Protein AF-A0A560F4U1-F1 (afdb_monomer)

pLDDT: mean 97.17, std 2.11, range [84.88, 98.94]

Mean predicted aligned error: 2.62 Å

Nearest PDB structures (foldseek):
  4bol-assembly1_B  TM=8.023E-01  e=1.193E-05  Pseudomonas aeruginosa PAO1
  1yb0-assembly1_B  TM=7.772E-01  e=1.316E-04  Bacillus anthracis
  6srt-assembly1_A  TM=7.429E-01  e=7.560E-05  Clostridium intestinale URNW
  4bxe-assembly1_A  TM=6.730E-01  e=7.560E-05  Pseudomonas aeruginosa PAO1
  3d2y-assembly1_A  TM=6.925E-01  e=9.093E-05  Escherichia coli str. K-12 substr. MG1655

Organism: NCBI:txid28077

Structure (mmCIF, N/CA/C/O backbone):
data_AF-A0A560F4U1-F1
#
_entry.id   AF-A0A560F4U1-F1
#
loop_
_atom_site.group_PDB
_atom_site.id
_atom_site.type_symbol
_atom_site.label_atom_id
_atom_site.label_alt_id
_atom_site.label_comp_id
_atom_site.label_asym_id
_atom_site.label_entity_id
_atom_site.label_seq_id
_atom_site.pdbx_PDB_ins_code
_atom_site.Cartn_x
_atom_site.Cartn_y
_atom_site.Cartn_z
_atom_site.occupancy
_atom_site.B_iso_or_equiv
_atom_site.auth_seq_id
_atom_site.auth_comp_id
_atom_site.auth_asym_id
_atom_site.auth_atom_id
_atom_site.pdbx_PDB_model_num
ATOM 1 N N . MET A 1 1 ? -6.784 -14.995 8.813 1.00 93.06 1 MET A N 1
ATOM 2 C CA . MET A 1 1 ? -7.923 -14.100 8.528 1.00 93.06 1 MET A CA 1
ATOM 3 C C . MET A 1 1 ? -8.745 -14.652 7.368 1.00 93.06 1 MET A C 1
ATOM 5 O O . MET A 1 1 ? -8.179 -15.121 6.381 1.00 93.06 1 MET A O 1
ATOM 9 N N . ALA A 1 2 ? -10.074 -14.628 7.482 1.00 95.44 2 ALA A N 1
ATOM 10 C CA . ALA A 1 2 ? -10.989 -15.017 6.407 1.00 95.44 2 ALA A CA 1
ATOM 11 C C . ALA A 1 2 ? -11.518 -13.784 5.659 1.00 95.44 2 ALA A C 1
ATOM 13 O O . ALA A 1 2 ? -11.553 -12.688 6.211 1.00 95.44 2 ALA A O 1
ATOM 14 N N . PHE A 1 3 ? -11.951 -13.987 4.415 1.00 97.56 3 PHE A N 1
ATOM 15 C CA . PHE A 1 3 ? -12.627 -12.976 3.606 1.00 97.56 3 PHE A CA 1
ATOM 16 C C . PHE A 1 3 ? -13.939 -13.553 3.085 1.00 97.56 3 PHE A C 1
ATOM 18 O O . PHE A 1 3 ? -13.996 -14.739 2.745 1.00 97.56 3 PHE A O 1
ATOM 25 N N . ASP A 1 4 ? -14.978 -12.727 3.029 1.00 97.50 4 ASP A N 1
ATOM 26 C CA . ASP A 1 4 ? -16.235 -13.087 2.387 1.00 97.50 4 ASP A CA 1
ATOM 27 C C . ASP A 1 4 ? -16.094 -13.141 0.852 1.00 97.50 4 ASP A C 1
ATOM 29 O O . ASP A 1 4 ? -15.038 -12.863 0.272 1.00 97.50 4 ASP A O 1
ATOM 33 N N . LYS A 1 5 ? -17.186 -13.506 0.172 1.00 96.94 5 LYS A N 1
ATOM 34 C CA . LYS A 1 5 ? -17.225 -13.621 -1.296 1.00 96.94 5 LYS A CA 1
ATOM 35 C C . LYS A 1 5 ? -16.941 -12.304 -2.032 1.00 96.94 5 LYS A C 1
ATOM 37 O O . LYS A 1 5 ? -16.621 -12.333 -3.218 1.00 96.94 5 LYS A O 1
ATOM 42 N N . ASP A 1 6 ? -17.083 -11.172 -1.348 1.00 96.19 6 ASP A N 1
ATOM 43 C CA . ASP A 1 6 ? -16.916 -9.835 -1.905 1.00 96.19 6 ASP A CA 1
ATOM 44 C C . ASP A 1 6 ? -15.567 -9.218 -1.498 1.00 96.19 6 ASP A C 1
ATOM 46 O O . ASP A 1 6 ? -15.275 -8.091 -1.896 1.00 96.19 6 ASP A O 1
ATOM 50 N N . GLY A 1 7 ? -14.719 -9.951 -0.767 1.00 97.25 7 GLY A N 1
ATOM 51 C CA . GLY A 1 7 ? -13.375 -9.530 -0.372 1.00 97.25 7 GLY A CA 1
ATOM 52 C C . GLY A 1 7 ? -13.344 -8.643 0.874 1.00 97.25 7 GLY A C 1
ATOM 53 O O . GLY A 1 7 ? -12.396 -7.875 1.052 1.00 97.25 7 GLY A O 1
ATOM 54 N N . TRP A 1 8 ? -14.356 -8.726 1.740 1.00 98.38 8 TRP A N 1
ATOM 55 C CA . TRP A 1 8 ? -14.342 -8.084 3.057 1.00 98.38 8 TRP A CA 1
ATOM 56 C C . TRP A 1 8 ? -13.864 -9.058 4.127 1.00 98.38 8 TRP A C 1
ATOM 58 O O . TRP A 1 8 ? -14.273 -10.218 4.152 1.00 98.38 8 TRP A O 1
ATOM 68 N N . ALA A 1 9 ? -12.971 -8.593 4.992 1.00 98.00 9 ALA A N 1
ATOM 69 C CA . ALA A 1 9 ? -12.428 -9.366 6.088 1.00 98.00 9 ALA A CA 1
ATOM 70 C C . ALA A 1 9 ? -13.543 -9.753 7.065 1.00 98.00 9 ALA A C 1
ATOM 72 O O . ALA A 1 9 ? -14.415 -8.951 7.400 1.00 98.00 9 ALA A O 1
ATOM 73 N N . VAL A 1 10 ? -13.484 -10.993 7.537 1.00 97.94 10 VAL A N 1
ATOM 74 C CA . VAL A 1 10 ? -14.363 -11.526 8.578 1.00 97.94 10 VAL A CA 1
ATOM 75 C C . VAL A 1 10 ? -13.491 -11.787 9.801 1.00 97.94 10 VAL A C 1
ATOM 77 O O . VAL A 1 10 ? -13.053 -12.913 10.036 1.00 97.94 10 VAL A O 1
ATOM 80 N N . ASP A 1 11 ? -13.166 -10.715 10.523 1.00 97.81 11 ASP A N 1
ATOM 81 C CA . ASP A 1 11 ? -12.299 -10.745 11.703 1.00 97.81 11 ASP A CA 1
ATOM 82 C C . ASP A 1 11 ? -12.720 -9.657 12.710 1.00 97.81 11 ASP A C 1
ATOM 84 O O . ASP A 1 11 ? -12.912 -8.510 12.302 1.00 97.81 11 ASP A O 1
ATOM 88 N N . PRO A 1 12 ? -12.861 -9.966 14.014 1.00 97.44 12 PRO A N 1
ATOM 89 C CA . PRO A 1 12 ? -13.269 -8.986 15.024 1.00 97.44 12 PRO A CA 1
ATOM 90 C C . PRO A 1 12 ? -12.267 -7.840 15.236 1.00 97.44 12 PRO A C 1
ATOM 92 O O . PRO A 1 12 ? -12.643 -6.824 15.815 1.00 97.44 12 PRO A O 1
ATOM 95 N N . LYS A 1 13 ? -11.008 -7.975 14.795 1.00 98.19 13 LYS A N 1
ATOM 96 C CA . LYS A 1 13 ? -10.015 -6.888 14.847 1.00 98.19 13 LYS A CA 1
ATOM 97 C C . LYS A 1 13 ? -10.214 -5.836 13.757 1.00 98.19 13 LYS A C 1
ATOM 99 O O . LYS A 1 13 ? -9.564 -4.797 13.812 1.00 98.19 13 LYS A O 1
ATOM 104 N N . ILE A 1 14 ? -11.062 -6.105 12.762 1.00 98.75 14 ILE A N 1
ATOM 105 C CA . ILE A 1 14 ? -11.216 -5.255 11.583 1.00 98.75 14 ILE A CA 1
ATOM 106 C C . ILE A 1 14 ? -12.626 -4.684 11.530 1.00 98.75 14 ILE A C 1
ATOM 108 O O . ILE A 1 14 ? -13.618 -5.403 11.421 1.00 98.75 14 ILE A O 1
ATOM 112 N N . THR A 1 15 ? -12.704 -3.357 11.518 1.00 98.69 15 THR A N 1
ATOM 113 C CA . THR A 1 15 ? -13.948 -2.635 11.260 1.00 98.69 15 THR A CA 1
ATOM 114 C C . THR A 1 15 ? -14.086 -2.366 9.765 1.00 98.69 15 THR A C 1
ATOM 116 O O . THR A 1 15 ? -13.238 -1.727 9.144 1.00 98.69 15 THR A O 1
ATOM 119 N N . VAL A 1 16 ? -15.177 -2.817 9.151 1.00 98.25 16 VAL A N 1
ATOM 120 C CA . VAL A 1 16 ? -15.437 -2.534 7.733 1.00 98.25 16 VAL A CA 1
ATOM 121 C C . VAL A 1 16 ? -15.967 -1.104 7.574 1.00 98.25 16 VAL A C 1
ATOM 123 O O . VAL A 1 16 ? -17.084 -0.789 7.978 1.00 98.25 16 VAL A O 1
ATOM 126 N N . ALA A 1 17 ? -15.182 -0.245 6.925 1.00 97.81 17 ALA A N 1
ATOM 127 C CA . ALA A 1 17 ? -15.491 1.153 6.642 1.00 97.81 17 ALA A CA 1
ATOM 128 C C . ALA A 1 17 ? -15.520 1.395 5.126 1.00 97.81 17 ALA A C 1
ATOM 130 O O . ALA A 1 17 ? -14.665 2.080 4.574 1.00 97.81 17 ALA A O 1
ATOM 131 N N . ARG A 1 18 ? -16.518 0.832 4.435 1.00 97.06 18 ARG A N 1
ATOM 132 C CA . ARG A 1 18 ? -16.581 0.804 2.960 1.00 97.06 18 ARG A CA 1
ATOM 133 C C . ARG A 1 18 ? -16.431 2.196 2.328 1.00 97.06 18 ARG A C 1
ATOM 135 O O . ARG A 1 18 ? -17.141 3.131 2.704 1.00 97.06 18 ARG A O 1
ATOM 142 N N . ARG A 1 19 ? -15.532 2.322 1.349 1.00 97.19 19 ARG A N 1
ATOM 143 C CA . ARG A 1 19 ? -15.310 3.521 0.526 1.00 97.19 19 ARG A CA 1
ATOM 144 C C . ARG A 1 19 ? -15.413 3.146 -0.955 1.00 97.19 19 ARG A C 1
ATOM 146 O O . ARG A 1 19 ? -14.417 2.746 -1.553 1.00 97.19 19 ARG A O 1
ATOM 153 N N . PRO A 1 20 ? -16.618 3.222 -1.552 1.00 93.31 20 PRO A N 1
ATOM 154 C CA . PRO A 1 20 ? -16.848 2.744 -2.917 1.00 93.31 20 PRO A CA 1
ATOM 155 C C . PRO A 1 20 ? -16.008 3.493 -3.961 1.00 93.31 20 PRO A C 1
ATOM 157 O O . PRO A 1 20 ? -15.614 2.895 -4.954 1.00 93.31 20 PRO A O 1
ATOM 160 N N . ASN A 1 21 ? -15.652 4.752 -3.700 1.00 95.25 21 ASN A N 1
ATOM 161 C CA . ASN A 1 21 ? -14.856 5.577 -4.612 1.00 95.25 21 ASN A CA 1
ATOM 1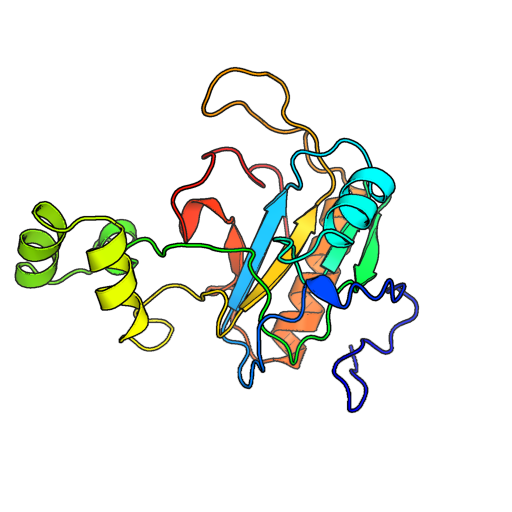62 C C . ASN A 1 21 ? -13.385 5.146 -4.730 1.00 95.25 21 ASN A C 1
ATOM 164 O O . ASN A 1 21 ? -12.672 5.650 -5.594 1.00 95.25 21 ASN A O 1
ATOM 168 N N . LEU A 1 22 ? -12.936 4.196 -3.902 1.00 96.38 22 LEU A N 1
ATOM 169 C CA . LEU A 1 22 ? -11.618 3.575 -4.037 1.00 96.38 22 LEU A CA 1
ATOM 170 C C . LEU A 1 22 ? -11.610 2.404 -5.035 1.00 96.38 22 LEU A C 1
ATOM 172 O O . LEU A 1 22 ? -10.544 1.884 -5.348 1.00 96.38 22 LEU A O 1
ATOM 176 N N . ALA A 1 23 ? -12.773 1.954 -5.515 1.00 95.31 23 ALA A N 1
ATOM 177 C CA . ALA A 1 23 ? -12.892 0.801 -6.401 1.00 95.31 23 ALA A CA 1
ATOM 178 C C . ALA A 1 23 ? -12.536 1.168 -7.854 1.00 95.31 23 ALA A C 1
ATOM 180 O O . ALA A 1 23 ? -13.396 1.533 -8.654 1.00 95.31 23 ALA A O 1
ATOM 181 N N . HIS A 1 24 ? -11.263 1.010 -8.222 1.00 95.44 24 HIS A N 1
ATOM 182 C CA . HIS A 1 24 ? -10.722 1.440 -9.520 1.00 95.44 24 HIS A CA 1
ATOM 183 C C . HIS A 1 24 ? -10.562 0.307 -10.540 1.00 95.44 24 HIS A C 1
ATOM 185 O O . HIS A 1 24 ? -9.758 0.404 -11.470 1.00 95.44 24 HIS A O 1
ATOM 191 N N . GLY A 1 25 ? -11.300 -0.788 -10.377 1.00 95.31 25 GLY A N 1
ATOM 192 C CA . GLY A 1 25 ? -11.254 -1.974 -11.239 1.00 95.31 25 GLY A CA 1
ATOM 193 C C . GLY A 1 25 ? -11.005 -3.260 -10.457 1.00 95.31 25 GLY A C 1
ATOM 194 O O . GLY A 1 25 ? -10.645 -3.227 -9.286 1.00 95.31 25 GLY A O 1
ATOM 195 N N . ARG A 1 26 ? -11.223 -4.413 -11.090 1.00 97.00 26 ARG A N 1
ATOM 196 C CA . ARG A 1 26 ? -11.073 -5.711 -10.423 1.00 97.00 26 ARG A CA 1
ATOM 197 C C . ARG A 1 26 ? -9.597 -6.092 -10.296 1.00 97.00 26 ARG A C 1
ATOM 199 O O . ARG A 1 26 ? -8.869 -6.043 -11.281 1.00 97.00 26 ARG A O 1
ATOM 206 N N . MET A 1 27 ? -9.197 -6.523 -9.105 1.00 97.06 27 MET A N 1
ATOM 207 C CA . MET A 1 27 ? -7.892 -7.114 -8.815 1.00 97.06 27 MET A CA 1
ATOM 208 C C . MET A 1 27 ? -8.082 -8.617 -8.613 1.00 97.06 27 MET A C 1
ATOM 210 O O . MET A 1 27 ? -8.917 -9.051 -7.821 1.00 97.06 27 MET A O 1
ATOM 214 N N . THR A 1 28 ? -7.355 -9.423 -9.384 1.00 94.38 28 THR A N 1
ATOM 215 C CA . THR A 1 28 ? -7.520 -10.891 -9.400 1.00 94.38 28 THR A CA 1
ATOM 216 C C . THR A 1 28 ? -6.364 -11.629 -8.741 1.00 94.38 28 THR A C 1
ATOM 218 O O . THR A 1 28 ? -6.443 -12.835 -8.526 1.00 94.38 28 THR A O 1
ATOM 221 N N . THR A 1 29 ? -5.287 -10.924 -8.412 1.00 96.12 29 THR A N 1
ATOM 222 C CA . THR A 1 29 ? -4.091 -11.478 -7.782 1.00 96.12 29 THR A CA 1
ATOM 223 C C . THR A 1 29 ? -3.569 -10.478 -6.765 1.00 96.12 29 THR A C 1
ATOM 225 O O . THR A 1 29 ? -3.678 -9.274 -6.972 1.00 96.12 29 THR A O 1
ATOM 228 N N . VAL A 1 30 ? -3.012 -10.987 -5.671 1.00 98.25 30 VAL A N 1
ATOM 229 C CA . VAL A 1 30 ? -2.284 -10.195 -4.682 1.00 98.25 30 VAL A CA 1
ATOM 230 C C . VAL A 1 30 ? -0.853 -10.712 -4.680 1.00 98.25 30 VAL A C 1
ATOM 232 O O . VAL A 1 30 ? -0.598 -11.836 -4.259 1.00 98.25 30 VAL A O 1
ATOM 235 N N . SER A 1 31 ? 0.064 -9.905 -5.197 1.00 98.44 31 SER A N 1
ATOM 236 C CA . SER A 1 31 ? 1.485 -10.228 -5.340 1.00 98.44 31 SER A CA 1
ATOM 237 C C . SER A 1 31 ? 2.368 -9.474 -4.347 1.00 98.44 31 SER A C 1
ATOM 239 O O . SER A 1 31 ? 3.544 -9.799 -4.223 1.00 98.44 31 SER A O 1
ATOM 241 N N . GLY A 1 32 ? 1.821 -8.496 -3.620 1.00 98.62 32 GLY A N 1
ATOM 242 C CA . GLY A 1 32 ? 2.560 -7.764 -2.598 1.00 98.62 32 GLY A CA 1
ATOM 243 C C . GLY A 1 32 ? 1.703 -6.898 -1.688 1.00 98.62 32 GLY A C 1
ATOM 244 O O . GLY A 1 32 ? 0.492 -6.760 -1.878 1.00 98.62 32 GLY A O 1
ATOM 245 N N . ILE A 1 33 ? 2.360 -6.299 -0.698 1.00 98.94 33 ILE A N 1
ATOM 246 C CA . ILE A 1 33 ? 1.752 -5.379 0.269 1.00 98.94 33 ILE A CA 1
ATOM 247 C C . ILE A 1 33 ? 2.588 -4.101 0.321 1.00 98.94 33 ILE A C 1
ATOM 249 O O . ILE A 1 33 ? 3.809 -4.162 0.472 1.00 98.94 33 ILE A O 1
ATOM 253 N N . ILE A 1 34 ? 1.937 -2.943 0.222 1.00 98.94 34 ILE A N 1
ATOM 254 C CA . ILE A 1 34 ? 2.596 -1.636 0.277 1.00 98.94 34 ILE A CA 1
ATOM 255 C C . ILE A 1 34 ? 2.124 -0.881 1.520 1.00 98.94 34 ILE A C 1
ATOM 257 O O . ILE A 1 34 ? 0.929 -0.664 1.714 1.00 98.94 34 ILE A O 1
ATOM 261 N N . VAL A 1 35 ? 3.076 -0.494 2.367 1.00 98.94 35 VAL A N 1
ATOM 262 C CA . VAL A 1 35 ? 2.846 0.238 3.616 1.00 98.94 35 VAL A CA 1
ATOM 263 C C . VAL A 1 35 ? 3.091 1.729 3.399 1.00 98.94 35 VAL A C 1
ATOM 265 O O . VAL A 1 35 ? 4.113 2.132 2.833 1.00 98.94 35 VAL A O 1
ATOM 268 N N . HIS A 1 36 ? 2.154 2.532 3.888 1.00 98.75 36 HIS A N 1
ATOM 269 C CA . HIS A 1 36 ? 2.053 3.971 3.681 1.00 98.75 36 HIS A CA 1
ATO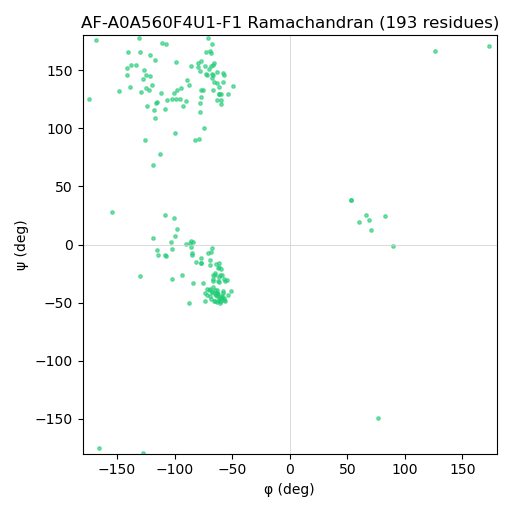M 270 C C . HIS A 1 36 ? 1.875 4.722 5.007 1.00 98.75 36 HIS A C 1
ATOM 272 O O . HIS A 1 36 ? 1.476 4.140 6.019 1.00 98.75 36 HIS A O 1
ATOM 278 N N . GLN A 1 37 ? 2.075 6.040 4.976 1.00 98.19 37 GLN A N 1
ATOM 279 C CA . GLN A 1 37 ? 1.519 6.963 5.971 1.00 98.19 37 GLN A CA 1
ATOM 280 C C . GLN A 1 37 ? 0.600 7.970 5.282 1.00 98.19 37 GLN A C 1
ATOM 282 O O . GLN A 1 37 ? 0.934 8.501 4.225 1.00 98.19 37 GLN A O 1
ATOM 287 N N . THR A 1 38 ? -0.554 8.242 5.890 1.00 97.75 38 THR A N 1
ATOM 288 C CA . THR A 1 38 ? -1.651 8.995 5.251 1.00 97.75 38 THR A CA 1
ATOM 289 C C . THR A 1 38 ? -1.296 10.446 4.929 1.00 97.75 38 THR A C 1
ATOM 291 O O . THR A 1 38 ? -1.903 11.060 4.054 1.00 97.75 38 THR A O 1
ATOM 294 N N . GLY A 1 39 ? -0.361 11.041 5.675 1.00 96.31 39 GLY A N 1
ATOM 295 C CA . GLY A 1 39 ? -0.149 12.488 5.666 1.00 96.31 39 GLY A CA 1
ATOM 296 C C . GLY A 1 39 ? -1.286 13.268 6.337 1.00 96.31 39 GLY A C 1
ATOM 297 O O . GLY A 1 39 ? -1.346 14.490 6.211 1.00 96.31 39 GLY A O 1
ATOM 298 N N . ALA A 1 40 ? -2.181 12.590 7.059 1.00 96.88 40 ALA A N 1
ATOM 299 C CA . ALA A 1 40 ? -3.307 13.184 7.766 1.00 96.88 40 ALA A CA 1
ATOM 300 C C . ALA A 1 40 ? -3.233 12.868 9.272 1.00 96.88 40 ALA A C 1
ATOM 302 O O . ALA A 1 40 ? -2.825 11.771 9.653 1.00 96.88 40 ALA A O 1
ATOM 303 N N . PRO A 1 41 ? -3.666 13.795 10.148 1.00 96.69 41 PRO A N 1
ATOM 304 C CA . PRO A 1 41 ? -3.486 13.647 11.593 1.00 96.69 41 PRO A CA 1
ATOM 305 C C . PRO A 1 41 ? -4.463 12.665 12.256 1.00 96.69 41 PRO A C 1
ATOM 307 O O . PRO A 1 41 ? -4.231 12.281 13.402 1.00 96.69 41 PRO A O 1
ATOM 310 N N . THR A 1 42 ? -5.562 12.294 11.584 1.00 98.50 42 THR A N 1
ATOM 311 C CA . THR A 1 42 ? -6.640 11.464 12.151 1.00 98.50 42 THR A CA 1
ATOM 312 C C . THR A 1 42 ? -7.200 10.463 11.138 1.00 98.50 42 THR A C 1
ATOM 314 O O . THR A 1 42 ? -7.227 10.734 9.927 1.00 98.50 42 THR A O 1
ATOM 317 N N . ALA A 1 43 ? -7.721 9.332 11.631 1.00 98.50 43 ALA A N 1
ATOM 318 C CA . ALA A 1 43 ? -8.453 8.380 10.797 1.00 98.50 43 ALA A CA 1
ATOM 319 C C . ALA A 1 43 ? -9.666 9.027 10.128 1.00 98.50 43 ALA A C 1
ATOM 321 O O . ALA A 1 43 ? -9.837 8.871 8.926 1.00 98.50 43 ALA A O 1
ATOM 322 N N . SER A 1 44 ? -10.457 9.825 10.854 1.00 98.31 44 SER A N 1
ATOM 323 C CA . SER A 1 44 ? -11.634 10.500 10.288 1.00 98.31 44 SER A CA 1
ATOM 324 C C . SER A 1 44 ? -11.291 11.401 9.100 1.00 98.31 44 SER A C 1
ATOM 326 O O . SER A 1 44 ? -12.005 11.379 8.102 1.00 98.31 44 SER A O 1
ATOM 328 N N . SER A 1 45 ? -10.191 12.161 9.167 1.00 97.50 45 SER A N 1
ATOM 329 C CA . SER A 1 45 ? -9.741 12.998 8.044 1.00 97.50 45 SER A CA 1
ATOM 330 C C . SER A 1 45 ? -9.422 12.150 6.808 1.00 97.50 45 SER A C 1
ATOM 332 O O . SER A 1 45 ? -9.915 12.422 5.713 1.00 97.50 45 SER A O 1
ATOM 334 N N . THR A 1 46 ? -8.676 11.062 7.010 1.00 98.25 46 THR A N 1
ATOM 335 C CA . THR A 1 46 ? -8.307 10.112 5.950 1.00 98.25 46 THR A CA 1
ATOM 336 C C . THR A 1 46 ? -9.544 9.428 5.357 1.00 98.25 46 THR A C 1
ATOM 338 O O . THR A 1 46 ? -9.773 9.427 4.154 1.00 98.25 46 THR A O 1
ATOM 341 N N . LEU A 1 47 ? -10.415 8.902 6.211 1.00 98.25 47 LEU A N 1
ATOM 342 C CA . LEU A 1 47 ? -11.643 8.230 5.811 1.00 98.25 47 LEU A CA 1
ATOM 343 C C . LEU A 1 47 ? -12.602 9.153 5.050 1.00 98.25 47 LEU A C 1
ATOM 345 O O . LEU A 1 47 ? -13.333 8.671 4.184 1.00 98.25 47 LEU A O 1
ATOM 349 N N . ASN A 1 48 ? -12.621 10.447 5.368 1.00 97.50 48 ASN A N 1
ATOM 350 C CA . ASN A 1 48 ? -13.432 11.432 4.659 1.00 97.50 48 ASN A CA 1
ATOM 351 C C . ASN A 1 48 ? -12.840 11.792 3.289 1.00 97.50 48 ASN A C 1
ATOM 353 O O . ASN A 1 48 ? -13.601 12.036 2.353 1.00 97.50 48 ASN A O 1
ATOM 357 N N . SER A 1 49 ? -11.511 11.795 3.130 1.00 97.06 49 SER A N 1
ATOM 358 C CA . SER A 1 49 ? -10.886 12.061 1.826 1.00 97.06 49 SER A CA 1
ATOM 359 C C . SER A 1 49 ? -11.189 10.953 0.809 1.00 97.06 49 SER A C 1
ATOM 361 O O . SER A 1 49 ? -11.396 11.235 -0.369 1.00 97.06 49 SER A O 1
ATOM 363 N N . TYR A 1 50 ? -11.346 9.709 1.267 1.00 97.81 50 TYR A N 1
ATOM 364 C CA . TYR A 1 50 ? -11.740 8.574 0.425 1.00 97.81 50 TYR A CA 1
ATOM 365 C C . TYR A 1 50 ? -13.184 8.635 -0.103 1.00 97.81 50 TYR A C 1
ATOM 367 O O . TYR A 1 50 ? -13.583 7.773 -0.885 1.00 97.81 50 TYR A O 1
ATOM 375 N N . LEU A 1 51 ? -13.991 9.607 0.335 1.00 95.69 51 LEU A N 1
ATOM 376 C CA . LEU A 1 51 ? -15.334 9.849 -0.203 1.00 95.69 51 LEU A CA 1
ATOM 377 C C . LEU A 1 51 ? -15.319 10.734 -1.457 1.00 95.69 51 LEU A C 1
ATOM 379 O O . LEU A 1 51 ? -16.362 10.904 -2.076 1.00 95.69 51 LEU A O 1
ATOM 383 N N . GLN A 1 52 ? -14.173 11.303 -1.838 1.00 95.19 52 GLN A N 1
ATOM 384 C CA . GLN A 1 52 ? -14.068 12.097 -3.062 1.00 95.19 52 GLN A CA 1
ATOM 385 C C . GLN A 1 52 ? -14.115 11.198 -4.302 1.00 95.19 52 GLN A C 1
ATOM 387 O O . GLN A 1 52 ? -13.640 10.060 -4.277 1.00 95.19 52 GLN A O 1
ATOM 392 N N . ASP A 1 53 ? -14.684 11.695 -5.396 1.00 92.38 53 ASP A N 1
ATOM 393 C CA . ASP A 1 53 ? -14.689 10.967 -6.665 1.00 92.38 53 ASP A CA 1
ATOM 394 C C . ASP A 1 53 ? -13.262 10.844 -7.212 1.00 92.38 53 ASP A C 1
ATOM 396 O O . ASP A 1 53 ? -12.497 11.810 -7.228 1.00 92.38 53 ASP A O 1
ATOM 400 N N . GLY A 1 54 ? -12.883 9.640 -7.647 1.00 88.31 54 GLY A N 1
ATOM 401 C CA . GLY A 1 54 ? -11.519 9.381 -8.117 1.00 88.31 54 GLY A CA 1
ATOM 402 C C . GLY A 1 54 ? -10.459 9.424 -7.009 1.00 88.31 54 GLY A C 1
ATOM 403 O O . GLY A 1 54 ? -9.286 9.643 -7.308 1.00 88.31 54 GLY A O 1
ATOM 404 N N . ALA A 1 55 ? -10.852 9.251 -5.740 1.00 94.50 55 ALA A N 1
ATOM 405 C CA . ALA A 1 55 ? -9.929 9.291 -4.614 1.00 94.50 55 ALA A CA 1
ATOM 406 C C . ALA A 1 55 ? -8.807 8.247 -4.737 1.00 94.50 55 ALA A C 1
ATOM 408 O O . ALA A 1 55 ? -9.026 7.083 -5.088 1.00 94.50 55 ALA A O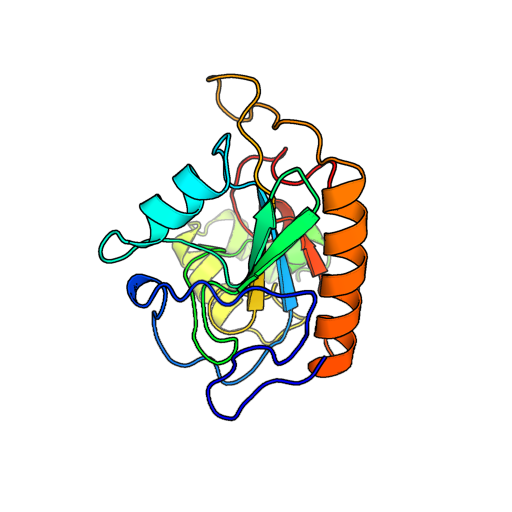 1
ATOM 409 N N . ASN A 1 56 ? -7.601 8.673 -4.365 1.00 96.62 56 ASN A N 1
ATOM 410 C CA . ASN A 1 56 ? -6.523 7.760 -4.009 1.00 96.62 56 ASN A CA 1
ATOM 411 C C . ASN A 1 56 ? -6.761 7.241 -2.586 1.00 96.62 56 ASN A C 1
ATOM 413 O O . ASN A 1 56 ? -7.305 7.958 -1.744 1.00 96.62 56 ASN A O 1
ATOM 417 N N . GLY A 1 57 ? -6.325 6.018 -2.316 1.00 97.19 57 GLY A N 1
ATOM 418 C CA . GLY A 1 57 ? -6.428 5.421 -0.992 1.00 97.19 57 GLY A CA 1
ATOM 419 C C . GLY A 1 57 ? -6.008 3.961 -0.975 1.00 97.19 57 GLY A C 1
ATOM 420 O O . GLY A 1 57 ? -5.789 3.348 -2.022 1.00 97.19 57 GLY A O 1
ATOM 421 N N . ALA A 1 58 ? -5.909 3.428 0.237 1.00 98.50 58 ALA A N 1
ATOM 422 C CA . ALA A 1 58 ? -5.442 2.082 0.534 1.00 98.50 58 ALA A CA 1
ATOM 423 C C . ALA A 1 58 ? -6.581 1.153 0.974 1.00 98.50 58 ALA A C 1
ATOM 425 O O . ALA A 1 58 ? -7.730 1.585 1.117 1.00 98.50 58 ALA A O 1
ATOM 426 N N . HIS A 1 59 ? -6.278 -0.144 1.114 1.00 98.88 59 HIS A N 1
ATOM 427 C CA . HIS A 1 59 ? -7.284 -1.189 1.353 1.00 98.88 59 HIS A CA 1
ATOM 428 C C . HIS A 1 59 ? -7.605 -1.256 2.838 1.00 98.88 59 HIS A C 1
ATOM 430 O O . HIS A 1 59 ? -8.742 -1.532 3.230 1.00 98.88 59 HIS A O 1
ATOM 436 N N . PHE A 1 60 ? -6.579 -0.985 3.642 1.00 98.94 60 PHE A N 1
ATOM 437 C CA . PHE A 1 60 ? -6.639 -0.907 5.082 1.00 98.94 60 PHE A CA 1
ATOM 438 C C . PHE A 1 60 ? -6.102 0.436 5.563 1.00 98.94 60 PHE A C 1
ATOM 440 O O . PHE A 1 60 ? -5.156 0.982 4.994 1.00 98.94 60 PHE A O 1
ATOM 447 N N . LEU A 1 61 ? -6.693 0.928 6.644 1.00 98.94 61 LEU A N 1
ATOM 448 C CA . LEU A 1 61 ? -6.248 2.088 7.401 1.00 98.94 61 LEU A CA 1
ATOM 449 C C . LEU A 1 61 ? -6.061 1.665 8.858 1.00 98.94 61 LEU A C 1
ATOM 451 O O . LEU A 1 61 ? -6.936 1.003 9.412 1.00 98.94 61 LEU A O 1
ATOM 455 N N . ILE A 1 62 ? -4.957 2.064 9.479 1.00 98.94 62 ILE A N 1
ATOM 456 C CA . ILE A 1 62 ? -4.680 1.817 10.895 1.00 98.94 62 ILE A CA 1
ATOM 457 C C . ILE A 1 62 ? -4.575 3.163 11.614 1.00 98.94 62 ILE A C 1
ATOM 459 O O . ILE A 1 62 ? -3.678 3.969 11.332 1.00 98.94 62 ILE A O 1
ATOM 463 N N . ASP A 1 63 ? -5.502 3.410 12.536 1.00 98.88 63 ASP A N 1
ATOM 464 C CA . ASP A 1 63 ? -5.509 4.627 13.350 1.00 98.88 63 ASP A CA 1
ATOM 465 C C . ASP A 1 63 ? -4.394 4.602 14.409 1.00 98.88 63 ASP A C 1
ATOM 467 O O . ASP A 1 63 ? -3.776 3.570 14.675 1.00 98.88 63 ASP A O 1
ATOM 471 N N . LYS A 1 64 ? -4.104 5.751 15.022 1.00 98.75 64 LYS A N 1
ATOM 472 C CA . LYS A 1 64 ? -3.014 5.924 15.995 1.00 98.75 64 LYS A CA 1
ATOM 473 C C . LYS A 1 64 ? -3.139 5.004 17.214 1.00 98.75 64 LYS A C 1
ATOM 475 O O . LYS A 1 64 ? -2.125 4.668 17.819 1.00 98.75 64 LYS A O 1
ATOM 480 N N . ASN A 1 65 ? -4.357 4.590 17.560 1.00 98.69 65 ASN A N 1
ATOM 481 C CA . ASN A 1 65 ? -4.646 3.655 18.650 1.00 98.69 65 ASN A CA 1
ATOM 482 C C . ASN A 1 65 ? -4.568 2.168 18.237 1.00 98.69 65 ASN A C 1
ATOM 484 O O . ASN A 1 65 ? -4.814 1.305 19.074 1.00 98.69 65 ASN A O 1
ATOM 488 N N . GLY A 1 66 ? -4.237 1.865 16.977 1.00 98.81 66 GLY A N 1
ATOM 489 C CA . GLY A 1 66 ? -4.171 0.504 16.445 1.00 98.81 66 GLY A CA 1
ATOM 490 C C . GLY A 1 66 ? -5.479 -0.026 15.849 1.00 98.81 66 GLY A C 1
ATOM 491 O O . GLY A 1 66 ? -5.479 -1.133 15.319 1.00 98.81 66 GLY A O 1
ATOM 492 N N . ASP A 1 67 ? -6.579 0.733 15.873 1.00 98.88 67 ASP A N 1
ATOM 493 C CA . ASP A 1 67 ? -7.824 0.291 15.238 1.00 98.88 67 ASP A CA 1
ATOM 494 C C . ASP A 1 67 ? -7.623 0.097 13.732 1.00 98.88 67 ASP A C 1
ATOM 496 O O . ASP A 1 67 ? -7.118 0.985 13.037 1.00 98.88 67 ASP A O 1
ATOM 500 N N . ILE A 1 68 ? -8.043 -1.065 13.224 1.00 98.94 68 ILE A N 1
ATOM 501 C CA . ILE A 1 68 ? -7.899 -1.434 11.816 1.00 98.94 68 ILE A CA 1
ATOM 502 C C . ILE A 1 68 ? -9.241 -1.260 11.114 1.00 98.94 68 ILE A C 1
ATOM 504 O O . ILE A 1 68 ? -10.248 -1.873 11.477 1.00 98.94 68 ILE A O 1
ATOM 508 N N . TYR A 1 69 ? -9.230 -0.478 10.043 1.00 98.88 69 TYR A N 1
ATOM 509 C CA . TYR A 1 69 ? -10.363 -0.284 9.158 1.00 98.88 69 TYR A CA 1
ATOM 510 C C . TYR A 1 69 ? -10.072 -0.909 7.804 1.00 98.88 69 TYR A C 1
ATOM 512 O O . TYR A 1 69 ? -9.045 -0.610 7.202 1.00 98.88 69 TYR A O 1
ATOM 520 N N . GLN A 1 70 ? -10.992 -1.716 7.280 1.00 98.88 70 GLN A N 1
ATOM 521 C CA . GLN A 1 70 ? -10.962 -2.085 5.867 1.00 98.88 70 GLN A CA 1
ATOM 522 C C . GLN A 1 70 ? -11.832 -1.116 5.070 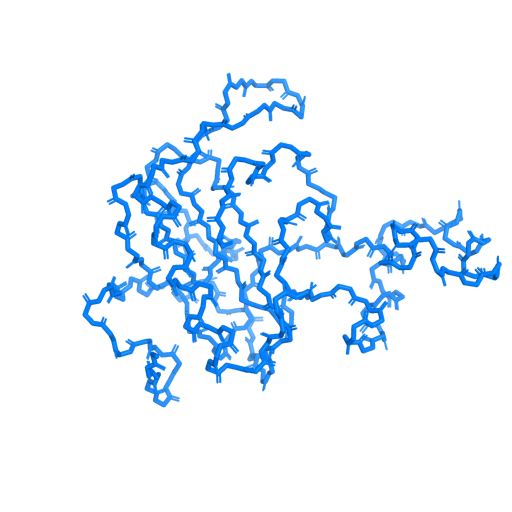1.00 98.88 70 GLN A C 1
ATOM 524 O O . GLN A 1 70 ? -13.044 -1.025 5.280 1.00 98.88 70 GLN A O 1
ATOM 529 N N . THR A 1 71 ? -11.217 -0.407 4.136 1.00 98.62 71 THR A N 1
ATOM 530 C CA . THR A 1 71 ? -11.838 0.673 3.360 1.00 98.62 71 THR A CA 1
ATOM 531 C C . THR A 1 71 ? -12.225 0.226 1.957 1.00 98.62 71 THR A C 1
ATOM 533 O O . THR A 1 71 ? -13.233 0.692 1.421 1.00 98.62 71 THR A O 1
ATOM 536 N N . GLY A 1 72 ? -11.497 -0.736 1.388 1.00 97.75 72 GLY A N 1
ATOM 537 C CA . GLY A 1 72 ? -11.817 -1.369 0.112 1.00 97.75 72 GLY A CA 1
ATOM 538 C C . GLY A 1 72 ? -11.702 -2.884 0.160 1.00 97.75 72 GLY A C 1
ATOM 539 O O . GLY A 1 72 ? -10.970 -3.461 0.965 1.00 97.75 72 GLY A O 1
ATOM 540 N N . SER A 1 73 ? -12.446 -3.536 -0.727 1.00 98.00 73 SER A N 1
ATOM 541 C CA . SER A 1 73 ? -12.345 -4.978 -0.915 1.00 98.00 73 SER A CA 1
ATOM 542 C C . SER A 1 73 ? -10.973 -5.350 -1.478 1.00 98.00 73 SER A C 1
ATOM 544 O O . SER A 1 73 ? -10.481 -4.701 -2.397 1.00 98.00 73 SER A O 1
ATOM 546 N N . VAL A 1 74 ? -10.401 -6.449 -0.983 1.00 98.06 74 VAL A N 1
ATOM 547 C CA . VAL A 1 74 ? -9.137 -7.024 -1.489 1.00 98.06 74 VAL A CA 1
ATOM 548 C C . VAL A 1 74 ? -9.243 -7.599 -2.909 1.00 98.06 74 VAL A C 1
ATOM 550 O O . VAL A 1 74 ? -8.252 -8.063 -3.457 1.00 98.06 74 VAL A O 1
ATOM 553 N N . PHE A 1 75 ? -10.432 -7.592 -3.520 1.00 97.31 75 PHE A N 1
ATOM 554 C CA . PHE A 1 75 ? -10.648 -7.981 -4.922 1.00 97.31 75 PHE A CA 1
ATOM 555 C C . PHE A 1 75 ? -10.758 -6.784 -5.867 1.00 97.31 75 PHE A C 1
ATOM 557 O O . PHE A 1 75 ? -11.109 -6.943 -7.041 1.00 97.31 75 PHE A O 1
ATOM 564 N N . TRP A 1 76 ? -10.498 -5.578 -5.369 1.00 97.75 76 TRP A N 1
ATOM 565 C CA . TRP A 1 76 ? -10.548 -4.357 -6.152 1.00 97.75 76 TRP A CA 1
ATOM 566 C C . TRP A 1 76 ? -9.208 -3.653 -6.104 1.00 97.75 76 TRP A C 1
ATOM 568 O O . TRP A 1 76 ? -8.635 -3.448 -5.044 1.00 97.75 76 TRP A O 1
ATOM 578 N N . ARG A 1 77 ? -8.746 -3.239 -7.278 1.00 97.75 77 ARG A N 1
ATOM 579 C CA . ARG A 1 77 ? -7.637 -2.314 -7.413 1.00 97.75 77 ARG A CA 1
ATOM 580 C C . ARG A 1 77 ? -8.016 -1.003 -6.754 1.00 97.75 77 ARG A C 1
ATOM 582 O O . ARG A 1 77 ? -9.081 -0.448 -7.032 1.00 97.75 77 ARG A O 1
ATOM 589 N N . GLN A 1 78 ? -7.078 -0.469 -5.993 1.00 97.88 78 GLN A N 1
ATOM 590 C CA . GLN A 1 78 ? -7.125 0.895 -5.502 1.00 97.88 78 GLN A CA 1
ATOM 591 C C . GLN A 1 78 ? -5.899 1.662 -5.984 1.00 97.88 78 GLN A C 1
ATOM 593 O O . GLN A 1 78 ? -4.912 1.080 -6.433 1.00 97.88 78 GLN A O 1
ATOM 598 N N . TRP A 1 79 ? -5.955 2.986 -5.921 1.00 98.12 79 TRP A N 1
ATOM 599 C CA . TRP A 1 79 ? -4.840 3.832 -6.327 1.00 98.12 79 TRP A CA 1
ATOM 600 C C . TRP A 1 79 ? -4.056 4.290 -5.101 1.00 98.12 79 TRP A C 1
ATOM 602 O O . TRP A 1 79 ? -4.415 5.286 -4.480 1.00 98.12 79 TRP A O 1
ATOM 612 N N . HIS A 1 80 ? -2.971 3.581 -4.779 1.00 98.06 80 HIS A N 1
ATOM 613 C CA . HIS A 1 80 ? -2.097 3.916 -3.646 1.00 98.06 80 HIS A CA 1
ATOM 614 C C . HIS A 1 80 ? -0.605 3.979 -4.010 1.00 98.06 80 HIS A C 1
ATOM 616 O O . HIS A 1 80 ? 0.116 4.763 -3.408 1.00 98.06 80 HIS A O 1
ATOM 622 N N . VAL A 1 81 ? -0.138 3.258 -5.038 1.00 98.19 81 VAL A N 1
ATOM 623 C CA . VAL A 1 81 ? 1.286 3.166 -5.426 1.00 98.19 81 VAL A CA 1
ATOM 624 C C . VAL A 1 81 ? 1.721 4.282 -6.389 1.00 98.19 81 VAL A C 1
ATOM 626 O O . VAL A 1 81 ? 2.727 4.976 -6.204 1.00 98.19 81 VAL A O 1
ATOM 629 N N . GLY A 1 82 ? 0.963 4.477 -7.470 1.00 96.88 82 GLY A N 1
ATOM 630 C CA . GLY A 1 82 ? 1.379 5.329 -8.588 1.00 96.88 82 GLY A CA 1
ATOM 631 C C . GLY A 1 82 ? 2.414 4.655 -9.500 1.00 96.88 82 GLY A C 1
ATOM 632 O O . GLY A 1 82 ? 2.374 3.446 -9.698 1.00 96.88 82 GLY A O 1
ATOM 633 N N . LYS A 1 83 ? 3.305 5.451 -10.107 1.00 98.06 83 LYS A N 1
ATOM 634 C CA . LYS A 1 83 ? 4.271 4.970 -11.110 1.00 98.06 83 LYS A CA 1
ATOM 635 C C . LYS A 1 83 ? 5.441 4.225 -10.462 1.00 98.06 83 LYS A C 1
ATOM 637 O O . LYS A 1 83 ? 6.119 4.792 -9.605 1.00 98.06 83 LYS A O 1
ATOM 642 N N . LEU A 1 84 ? 5.714 3.008 -10.925 1.00 98.38 84 LEU A N 1
ATOM 643 C CA . LEU A 1 84 ? 6.772 2.156 -10.382 1.00 98.38 84 LEU A CA 1
ATOM 644 C C . LEU A 1 84 ? 8.182 2.706 -10.642 1.00 98.38 84 LEU A C 1
ATOM 646 O O . LEU A 1 84 ? 8.472 3.311 -11.680 1.00 98.38 84 LEU A O 1
ATOM 650 N N . LYS A 1 85 ? 9.079 2.444 -9.691 1.00 97.81 85 LYS A N 1
ATOM 651 C CA . LYS A 1 85 ? 10.532 2.512 -9.867 1.00 97.81 85 LYS A CA 1
ATOM 652 C C . LYS A 1 85 ? 11.039 1.243 -10.575 1.00 97.81 85 LYS A C 1
ATOM 654 O O . LYS A 1 85 ? 10.443 0.184 -10.397 1.00 97.81 85 LYS A O 1
ATOM 659 N N . PRO A 1 86 ? 12.162 1.318 -11.313 1.00 97.19 86 PRO A N 1
ATOM 660 C CA . PRO A 1 86 ? 12.738 0.151 -11.967 1.00 97.19 86 PRO A CA 1
ATOM 661 C C . PRO A 1 86 ? 13.424 -0.744 -10.933 1.00 97.19 86 PRO A C 1
ATOM 663 O O . PRO A 1 86 ? 14.546 -0.444 -10.516 1.00 97.19 86 PRO A O 1
ATOM 666 N N . ARG A 1 87 ? 12.769 -1.829 -10.496 1.00 97.75 87 ARG A N 1
ATOM 667 C CA . ARG A 1 87 ? 13.228 -2.641 -9.348 1.00 97.75 87 ARG A CA 1
ATOM 668 C C . ARG A 1 87 ? 14.669 -3.111 -9.498 1.00 97.75 87 ARG A C 1
ATOM 670 O O . ARG A 1 87 ? 15.462 -2.987 -8.567 1.00 97.75 87 ARG A O 1
ATOM 677 N N . CYS A 1 88 ? 15.037 -3.568 -10.694 1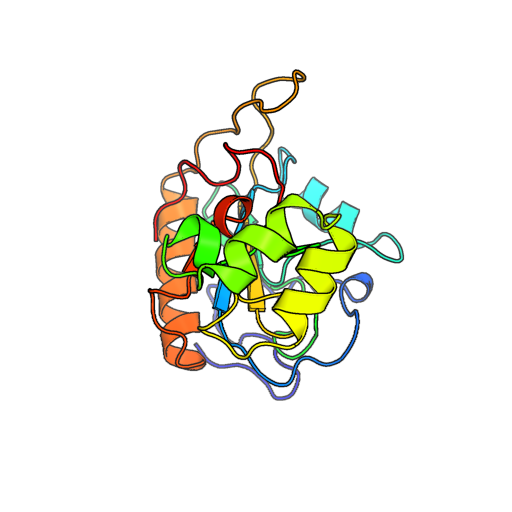.00 97.31 88 CYS A N 1
ATOM 678 C CA . CYS A 1 88 ? 16.383 -4.066 -10.946 1.00 97.31 88 CYS A CA 1
ATOM 679 C C . CYS A 1 88 ? 17.477 -3.006 -10.719 1.00 97.31 88 CYS A C 1
ATOM 681 O O . CYS A 1 88 ? 18.606 -3.375 -10.400 1.00 97.31 88 CYS A O 1
ATOM 683 N N . MET A 1 89 ? 17.174 -1.705 -10.859 1.00 95.94 89 MET A N 1
ATOM 684 C CA . MET A 1 89 ? 18.159 -0.636 -10.644 1.00 95.94 89 MET A CA 1
ATOM 685 C C . MET A 1 89 ? 18.437 -0.479 -9.154 1.00 95.94 89 MET A C 1
ATOM 687 O O . MET A 1 89 ? 19.587 -0.332 -8.748 1.00 95.94 89 MET A O 1
ATOM 691 N N . LEU A 1 90 ? 17.377 -0.536 -8.343 1.00 94.62 90 LEU A N 1
ATOM 692 C CA . LEU A 1 90 ? 17.454 -0.391 -6.892 1.00 94.62 90 LEU A CA 1
ATOM 693 C C . LEU A 1 90 ? 18.141 -1.606 -6.262 1.00 94.62 90 LEU A C 1
ATOM 695 O O . LEU A 1 90 ? 18.973 -1.455 -5.372 1.00 94.62 90 LEU A O 1
ATOM 699 N N . GLU A 1 91 ? 17.864 -2.797 -6.788 1.00 95.62 91 GLU A N 1
ATOM 700 C CA . GLU A 1 91 ? 18.489 -4.052 -6.357 1.00 95.62 91 GLU A CA 1
ATOM 701 C C . GLU A 1 91 ? 19.827 -4.343 -7.062 1.00 95.62 91 GLU A C 1
ATOM 703 O O . GLU A 1 91 ? 20.436 -5.381 -6.820 1.00 95.62 91 GLU A O 1
ATOM 708 N N . LYS A 1 92 ? 20.308 -3.435 -7.926 1.00 95.62 92 LYS A N 1
ATOM 709 C CA . LYS A 1 92 ? 21.575 -3.554 -8.678 1.00 95.62 92 LYS A CA 1
ATOM 710 C C . LYS A 1 92 ? 21.715 -4.858 -9.478 1.00 95.62 92 LYS A C 1
ATOM 712 O O . LYS A 1 92 ? 22.805 -5.414 -9.592 1.00 95.62 92 LYS A O 1
ATOM 717 N N . ARG A 1 93 ? 20.612 -5.321 -10.064 1.00 96.19 93 ARG A N 1
ATOM 718 C CA . ARG A 1 93 ? 20.531 -6.548 -10.873 1.00 96.19 93 ARG A CA 1
ATOM 719 C C . ARG A 1 93 ? 20.108 -6.317 -12.326 1.00 96.19 93 ARG A C 1
ATOM 721 O O . ARG A 1 93 ? 19.870 -7.286 -13.037 1.00 96.19 93 ARG A O 1
ATOM 728 N N . CYS A 1 94 ? 19.966 -5.064 -12.766 1.00 95.88 94 CYS A N 1
ATOM 729 C CA . CYS A 1 94 ? 19.649 -4.782 -14.168 1.00 95.88 94 CYS A CA 1
ATOM 730 C C . CYS A 1 94 ? 20.760 -5.266 -15.100 1.00 95.88 94 CYS A C 1
ATOM 732 O O . CYS A 1 94 ? 21.951 -5.177 -14.787 1.00 95.88 94 CYS A O 1
ATOM 734 N N . THR A 1 95 ? 20.369 -5.669 -16.303 1.00 95.81 95 THR A N 1
ATOM 735 C CA . THR A 1 95 ? 21.316 -5.874 -17.401 1.00 95.81 95 THR A CA 1
ATOM 736 C C . THR A 1 95 ? 21.959 -4.543 -17.829 1.00 95.81 95 THR A C 1
ATOM 738 O O . THR A 1 95 ? 21.347 -3.481 -17.679 1.00 95.81 95 THR A O 1
ATOM 741 N N . PRO A 1 96 ? 23.158 -4.553 -18.443 1.00 96.06 96 PRO A N 1
ATOM 742 C CA . PRO A 1 96 ? 23.762 -3.334 -18.990 1.00 96.06 96 PRO A CA 1
ATOM 743 C C . PRO A 1 96 ? 22.863 -2.604 -20.004 1.00 96.06 96 PRO A C 1
ATOM 745 O O . PRO A 1 96 ? 22.897 -1.377 -20.097 1.00 96.06 96 PRO A O 1
ATOM 748 N N . VAL A 1 97 ? 22.035 -3.355 -20.741 1.00 94.50 97 VAL A N 1
ATOM 749 C CA . VAL A 1 97 ? 21.053 -2.805 -21.686 1.00 94.50 97 VAL A CA 1
ATOM 750 C C . VAL A 1 97 ? 19.940 -2.065 -20.947 1.00 94.50 97 VAL A C 1
ATOM 752 O O . VAL A 1 97 ? 19.635 -0.931 -21.305 1.00 94.50 97 VAL A O 1
ATOM 755 N N . GLU A 1 98 ? 19.374 -2.653 -19.891 1.00 95.62 98 GLU A N 1
ATOM 756 C CA . GLU A 1 98 ? 18.368 -1.986 -19.054 1.00 95.62 98 GLU A CA 1
ATOM 757 C C . GLU A 1 98 ? 18.917 -0.710 -18.412 1.00 95.62 98 GLU A C 1
ATOM 759 O O . GLU A 1 98 ? 18.263 0.327 -18.481 1.00 95.62 98 GLU A O 1
ATOM 764 N N . VAL A 1 99 ? 20.136 -0.748 -17.860 1.00 96.19 99 VAL A N 1
ATOM 765 C CA . VAL A 1 99 ? 20.777 0.441 -17.266 1.00 96.19 99 VAL A CA 1
ATOM 766 C C . VAL A 1 99 ? 20.882 1.568 -18.294 1.00 96.19 99 VAL A C 1
ATOM 768 O O . VAL A 1 99 ? 20.503 2.706 -18.008 1.00 96.19 99 VAL A O 1
ATOM 771 N N . LYS A 1 100 ? 21.359 1.253 -19.506 1.00 95.19 100 LYS A N 1
ATOM 772 C CA . LYS A 1 100 ? 21.476 2.232 -20.592 1.00 95.19 100 LYS A CA 1
ATOM 773 C C . LYS A 1 100 ? 20.111 2.777 -21.014 1.00 95.19 100 LYS A C 1
ATOM 775 O O . LYS A 1 100 ? 19.981 3.977 -21.224 1.00 95.19 100 LYS A O 1
ATOM 780 N N . ASN A 1 101 ? 19.098 1.921 -21.114 1.00 94.25 101 ASN A N 1
ATOM 781 C CA . ASN A 1 101 ? 17.751 2.332 -21.502 1.00 94.25 101 ASN A CA 1
ATOM 782 C C . ASN A 1 101 ? 17.123 3.256 -20.451 1.00 94.25 101 ASN A C 1
ATOM 784 O O . ASN A 1 101 ? 16.645 4.339 -20.787 1.00 94.25 101 ASN A O 1
ATOM 788 N N . PHE A 1 102 ? 17.180 2.879 -19.172 1.00 95.81 102 PHE A N 1
ATOM 789 C CA . PHE A 1 102 ? 16.581 3.660 -18.090 1.00 95.81 102 PHE A CA 1
ATOM 790 C C . PHE A 1 102 ? 17.223 5.033 -17.891 1.00 95.81 102 PHE A C 1
ATOM 792 O O . PHE A 1 102 ? 16.543 5.942 -17.423 1.00 95.81 102 PHE A O 1
ATOM 799 N N . ALA A 1 103 ? 18.486 5.221 -18.285 1.00 93.75 103 ALA A N 1
ATOM 800 C CA . ALA A 1 103 ? 19.147 6.526 -18.244 1.00 93.75 103 ALA A CA 1
ATOM 801 C C . ALA A 1 103 ? 18.485 7.582 -19.155 1.00 93.75 103 ALA A C 1
ATOM 803 O O . ALA A 1 103 ? 18.677 8.778 -18.941 1.00 93.75 103 ALA A O 1
ATOM 804 N N . HIS A 1 104 ? 17.707 7.152 -20.153 1.00 94.44 104 HIS A N 1
ATOM 805 C CA . HIS A 1 104 ? 17.073 8.030 -21.140 1.00 94.44 104 HIS A CA 1
ATOM 806 C C . HIS A 1 104 ? 15.541 8.027 -21.076 1.00 94.44 104 HIS A C 1
ATOM 808 O O . HIS A 1 104 ? 14.906 8.794 -21.794 1.00 94.44 104 HIS A O 1
ATOM 814 N N . MET A 1 105 ? 14.946 7.187 -20.226 1.00 96.75 105 MET A N 1
ATOM 815 C CA . MET A 1 105 ? 13.497 7.071 -20.091 1.00 96.75 105 MET A CA 1
ATOM 816 C C . MET A 1 105 ? 12.935 8.044 -19.051 1.00 96.75 105 MET A C 1
ATOM 818 O O . MET A 1 105 ? 13.473 8.238 -17.958 1.00 96.75 105 MET A O 1
ATOM 822 N N . THR A 1 106 ? 11.773 8.602 -19.361 1.00 96.94 106 THR A N 1
ATOM 823 C CA . THR A 1 106 ? 10.898 9.290 -18.415 1.00 96.94 106 THR A CA 1
ATOM 824 C C . THR A 1 106 ? 10.296 8.309 -17.405 1.00 96.94 106 THR A C 1
ATOM 826 O O . THR A 1 106 ? 10.264 7.095 -17.601 1.00 96.94 106 THR A O 1
ATOM 829 N N . TYR A 1 107 ? 9.728 8.823 -16.312 1.00 94.62 107 TYR A N 1
ATOM 830 C CA . TYR A 1 107 ? 9.094 7.963 -15.299 1.00 94.62 107 TYR A CA 1
ATOM 831 C C . TYR A 1 107 ? 7.840 7.259 -15.813 1.00 94.62 107 TYR A C 1
ATOM 833 O O . TYR A 1 107 ? 7.481 6.202 -15.302 1.00 94.62 107 TYR A O 1
ATOM 841 N N . ALA A 1 108 ? 7.165 7.839 -16.806 1.00 97.19 108 ALA A N 1
ATOM 842 C CA . ALA A 1 108 ? 6.050 7.180 -17.471 1.00 97.19 108 ALA A CA 1
ATOM 843 C C . ALA A 1 108 ? 6.540 5.990 -18.305 1.00 97.19 108 ALA A C 1
ATOM 845 O O . ALA A 1 108 ? 5.968 4.912 -18.193 1.00 97.19 108 ALA A O 1
ATOM 846 N N . GLU A 1 109 ? 7.625 6.156 -19.063 1.00 97.94 109 GLU A N 1
ATOM 847 C CA . GLU A 1 109 ? 8.219 5.074 -19.859 1.00 97.94 109 GLU A CA 1
ATOM 848 C C . GLU A 1 109 ? 8.772 3.955 -18.976 1.00 97.94 109 GLU A C 1
ATOM 850 O O . GLU A 1 109 ? 8.498 2.788 -19.242 1.00 97.94 109 GLU A O 1
ATOM 855 N N . ILE A 1 110 ? 9.456 4.294 -17.877 1.00 97.62 110 ILE A N 1
ATOM 856 C CA . ILE A 1 110 ? 9.918 3.304 -16.893 1.00 97.62 110 ILE A CA 1
ATOM 857 C C . ILE A 1 110 ? 8.735 2.526 -16.314 1.00 97.62 110 ILE A C 1
ATOM 859 O O . ILE A 1 110 ? 8.784 1.303 -16.247 1.00 97.62 110 ILE A O 1
ATOM 863 N N . ASN A 1 111 ? 7.654 3.208 -15.927 1.00 97.75 111 ASN A N 1
ATOM 864 C CA . ASN A 1 111 ? 6.463 2.533 -15.424 1.00 97.75 111 ASN A CA 1
ATOM 865 C C . ASN A 1 111 ? 5.850 1.594 -16.474 1.00 97.75 111 ASN A C 1
ATOM 867 O O . ASN A 1 111 ? 5.517 0.454 -16.160 1.00 97.75 111 ASN A O 1
ATOM 871 N N . SER A 1 112 ? 5.716 2.052 -17.720 1.00 97.69 112 SER A N 1
ATOM 872 C CA . SER A 1 112 ? 5.214 1.227 -18.826 1.00 97.69 112 SER A CA 1
ATOM 873 C C . SER A 1 112 ? 6.111 0.021 -19.110 1.00 97.69 112 SER A C 1
ATOM 875 O O . SER A 1 112 ? 5.610 -1.017 -19.527 1.00 97.69 112 SER A O 1
ATOM 877 N N . TYR A 1 113 ? 7.419 0.139 -18.880 1.00 96.94 113 TYR A N 1
ATOM 878 C CA . TYR A 1 113 ? 8.360 -0.972 -18.996 1.00 96.94 113 TYR A CA 1
ATOM 879 C C . TYR A 1 113 ? 8.223 -1.960 -17.832 1.00 96.94 113 TYR A C 1
ATOM 881 O O . TYR A 1 113 ? 8.095 -3.161 -18.052 1.00 96.94 113 TYR A O 1
ATOM 889 N N . GLU A 1 114 ? 8.201 -1.471 -16.589 1.00 97.81 114 GLU A N 1
ATOM 890 C CA . GLU A 1 114 ? 8.083 -2.327 -15.404 1.00 97.81 114 GLU A CA 1
ATOM 891 C C . GLU A 1 114 ? 6.754 -3.082 -15.389 1.00 97.81 114 GLU A C 1
ATOM 893 O O . GLU A 1 114 ? 6.755 -4.277 -15.127 1.00 97.81 114 GLU A O 1
ATOM 898 N N . THR A 1 115 ? 5.638 -2.439 -15.744 1.00 95.81 115 THR A N 1
ATOM 899 C CA . THR A 1 115 ? 4.298 -3.066 -15.767 1.00 95.81 115 THR A CA 1
ATOM 900 C C . THR A 1 115 ? 4.167 -4.248 -16.736 1.00 95.81 115 THR A C 1
ATOM 902 O O . THR A 1 115 ? 3.245 -5.044 -16.585 1.00 95.81 115 THR A O 1
ATOM 905 N N . GLN A 1 116 ? 5.099 -4.420 -17.681 1.00 96.19 116 GLN A N 1
ATOM 906 C CA . GLN A 1 116 ? 5.163 -5.599 -18.558 1.00 96.19 116 GLN A CA 1
ATOM 907 C C . GLN A 1 116 ? 5.849 -6.807 -17.904 1.00 96.19 116 GLN A C 1
ATOM 909 O O . GLN A 1 116 ? 5.750 -7.922 -18.414 1.00 96.19 116 GLN A O 1
ATOM 914 N N . LYS A 1 117 ? 6.562 -6.603 -16.793 1.00 96.81 117 LYS A N 1
ATOM 915 C CA . LYS A 1 117 ? 7.266 -7.657 -16.060 1.00 96.81 117 LYS A CA 1
ATOM 916 C C . LYS A 1 117 ? 6.328 -8.342 -15.066 1.00 96.81 117 LYS A C 1
ATOM 918 O O . LYS A 1 117 ? 5.382 -7.741 -14.548 1.00 96.81 117 LYS A O 1
ATOM 923 N N . ALA A 1 118 ? 6.632 -9.595 -14.748 1.00 96.75 118 ALA A N 1
ATOM 924 C CA . ALA A 1 118 ? 6.002 -10.297 -13.636 1.00 96.75 118 ALA A CA 1
ATOM 925 C C . ALA A 1 118 ? 6.594 -9.839 -12.290 1.00 96.75 118 ALA A C 1
ATOM 927 O O . ALA A 1 118 ? 7.719 -9.344 -12.226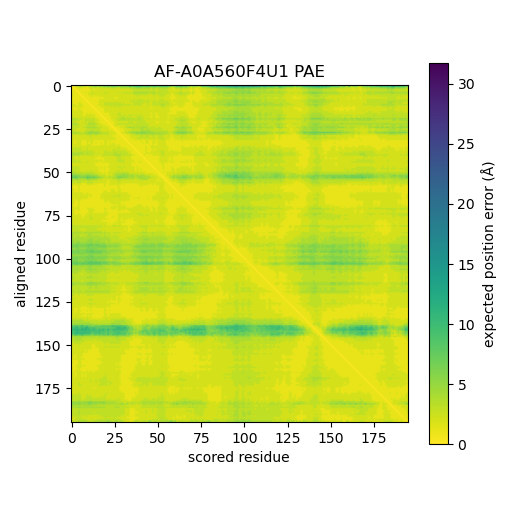 1.00 96.75 118 ALA A O 1
ATOM 928 N N . VAL A 1 119 ? 5.861 -10.032 -11.194 1.00 97.25 119 VAL A N 1
ATOM 929 C CA . VAL A 1 119 ? 6.458 -10.041 -9.846 1.00 97.25 119 VAL A CA 1
ATOM 930 C C . VAL A 1 119 ? 7.185 -11.388 -9.676 1.00 97.25 119 VAL A C 1
ATOM 932 O O . VAL A 1 119 ? 6.597 -12.409 -10.040 1.00 97.25 119 VAL A O 1
ATOM 935 N N . PRO A 1 120 ? 8.440 -11.436 -9.175 1.00 96.69 120 PRO A N 1
ATOM 936 C CA . PRO A 1 120 ? 9.188 -10.365 -8.501 1.00 96.69 120 PRO A CA 1
ATOM 937 C C . PRO A 1 120 ? 10.183 -9.586 -9.385 1.00 96.69 120 PRO A C 1
ATOM 939 O O . PRO A 1 120 ? 11.013 -8.837 -8.869 1.00 96.69 120 PRO A O 1
ATOM 942 N N . ASP A 1 121 ? 10.134 -9.708 -10.714 1.00 97.25 121 ASP A N 1
ATOM 943 C CA . ASP A 1 121 ? 11.044 -8.950 -11.587 1.00 97.25 121 ASP A CA 1
ATOM 944 C C . ASP A 1 121 ? 10.794 -7.437 -11.545 1.00 97.25 121 ASP A C 1
ATOM 946 O O . ASP A 1 121 ? 11.754 -6.668 -11.658 1.00 97.25 121 ASP A O 1
ATOM 950 N N . ARG A 1 122 ? 9.548 -7.023 -11.292 1.00 98.00 122 ARG A N 1
ATOM 951 C CA . ARG A 1 122 ? 9.161 -5.661 -10.884 1.00 98.00 122 ARG A CA 1
ATOM 952 C C . ARG A 1 122 ? 8.668 -5.619 -9.436 1.00 98.00 122 ARG A C 1
ATOM 954 O O . ARG A 1 122 ? 8.480 -6.653 -8.793 1.00 98.00 122 ARG A O 1
ATOM 961 N N . TYR A 1 123 ? 8.430 -4.413 -8.926 1.00 98.62 123 TYR A N 1
ATOM 962 C CA . TYR A 1 123 ? 7.678 -4.232 -7.684 1.00 98.62 123 TYR A CA 1
ATOM 963 C C . TYR A 1 123 ? 6.167 -4.490 -7.884 1.00 98.62 123 TYR A C 1
ATOM 965 O O . TYR A 1 123 ? 5.650 -4.293 -8.993 1.00 98.62 123 TYR A O 1
ATOM 973 N N . PRO A 1 124 ? 5.440 -4.891 -6.826 1.00 98.38 124 PRO A N 1
ATOM 974 C CA . PRO A 1 124 ? 3.979 -4.884 -6.801 1.00 98.38 124 PRO A CA 1
ATOM 975 C C . PRO A 1 124 ? 3.418 -3.477 -7.068 1.00 98.38 124 PRO A C 1
ATOM 977 O O . PRO A 1 124 ? 4.031 -2.466 -6.717 1.00 98.38 124 PRO A O 1
ATOM 980 N N . SER A 1 125 ? 2.259 -3.410 -7.713 1.00 98.19 125 SER A N 1
ATOM 981 C CA . SER A 1 125 ? 1.627 -2.189 -8.222 1.00 98.19 125 SER A CA 1
ATOM 982 C C . SER A 1 125 ? 0.184 -2.059 -7.729 1.00 98.19 125 SER A C 1
ATOM 984 O O . SER A 1 125 ? -0.323 -2.936 -7.037 1.00 98.19 125 SER A O 1
ATOM 986 N N . ASN A 1 126 ? -0.526 -1.000 -8.129 1.00 98.00 126 ASN A N 1
ATOM 987 C CA . ASN A 1 126 ? -1.971 -0.900 -7.881 1.00 98.00 126 ASN A CA 1
ATOM 988 C C . ASN A 1 126 ? -2.756 -2.120 -8.411 1.00 98.00 126 ASN A C 1
ATOM 990 O O . ASN A 1 126 ? -3.802 -2.452 -7.866 1.00 98.00 126 ASN A O 1
ATOM 994 N N . ASP A 1 127 ? -2.289 -2.762 -9.487 1.00 97.50 127 ASP A N 1
ATOM 995 C CA . ASP A 1 127 ? -3.019 -3.846 -10.156 1.00 97.50 127 ASP A CA 1
ATOM 996 C C . ASP A 1 127 ? -2.950 -5.185 -9.406 1.00 97.50 127 ASP A C 1
ATOM 998 O O . ASP A 1 127 ? -3.726 -6.092 -9.709 1.00 97.50 127 ASP A O 1
ATOM 1002 N N . ASP A 1 128 ? -2.020 -5.319 -8.458 1.00 98.38 128 ASP A N 1
ATOM 1003 C CA . ASP A 1 128 ? -1.687 -6.588 -7.810 1.00 98.38 128 ASP A CA 1
ATOM 1004 C C . ASP A 1 128 ? -1.103 -6.433 -6.397 1.00 98.38 128 ASP A C 1
ATOM 1006 O O . ASP A 1 128 ? -0.328 -7.277 -5.943 1.00 98.38 128 ASP A O 1
ATOM 1010 N N . SER A 1 129 ? -1.449 -5.368 -5.674 1.00 98.75 129 SER A N 1
ATOM 1011 C CA . SER A 1 129 ? -1.010 -5.200 -4.287 1.00 98.75 129 SER A CA 1
ATOM 1012 C C . SER A 1 129 ? -2.100 -4.682 -3.368 1.00 98.75 129 SER A C 1
ATOM 1014 O O . SER A 1 129 ? -3.045 -4.014 -3.782 1.00 98.75 129 SER A O 1
ATOM 1016 N N . ILE A 1 130 ? -1.936 -5.008 -2.088 1.00 98.88 130 ILE A N 1
ATOM 1017 C CA . ILE A 1 130 ? -2.749 -4.468 -1.006 1.00 98.88 130 ILE A CA 1
ATOM 1018 C C . ILE A 1 130 ? -2.013 -3.278 -0.390 1.00 98.88 130 ILE A C 1
ATOM 1020 O O . ILE A 1 130 ? -0.874 -3.396 0.055 1.00 98.88 130 ILE A O 1
ATOM 1024 N N . GLY A 1 131 ? -2.682 -2.133 -0.331 1.00 98.88 131 GLY A N 1
ATOM 1025 C CA . GLY A 1 131 ? -2.215 -0.953 0.395 1.00 98.88 131 GLY A CA 1
ATOM 1026 C C . GLY A 1 131 ? -2.646 -0.982 1.861 1.00 98.88 131 GLY A C 1
ATOM 1027 O O . GLY A 1 131 ? -3.812 -1.265 2.151 1.00 98.88 131 GLY A O 1
ATOM 1028 N N . ILE A 1 132 ? -1.741 -0.623 2.770 1.00 98.94 132 ILE A N 1
ATOM 1029 C CA . ILE A 1 132 ? -2.029 -0.373 4.190 1.00 98.94 132 ILE A CA 1
ATOM 1030 C C . ILE A 1 132 ? -1.551 1.038 4.537 1.00 98.94 132 ILE A C 1
ATOM 1032 O O . ILE A 1 132 ? -0.359 1.329 4.441 1.00 98.94 132 ILE A O 1
ATOM 1036 N N . GLU A 1 133 ? -2.463 1.908 4.957 1.00 98.88 133 GLU A N 1
ATOM 1037 C CA . GLU A 1 133 ? -2.155 3.268 5.399 1.00 98.88 133 GLU A CA 1
ATOM 1038 C C . GLU A 1 133 ? -2.132 3.376 6.928 1.00 98.88 133 GLU A C 1
ATOM 1040 O O . GLU A 1 133 ? -3.057 2.950 7.614 1.00 98.88 133 GLU A O 1
ATOM 1045 N N . LEU A 1 134 ? -1.072 3.972 7.472 1.00 98.94 134 LEU A N 1
ATOM 1046 C CA . LEU A 1 134 ? -0.939 4.309 8.890 1.00 98.94 134 LEU A CA 1
ATOM 1047 C C . LEU A 1 134 ? -1.280 5.792 9.070 1.00 98.94 134 LEU A C 1
ATOM 1049 O O . LEU A 1 134 ? -0.670 6.649 8.423 1.00 98.94 134 LEU A O 1
ATOM 1053 N N . VAL A 1 135 ? -2.231 6.118 9.946 1.00 98.81 135 VAL A N 1
ATOM 1054 C CA . VAL A 1 135 ? -2.550 7.519 10.260 1.00 98.81 135 VAL A CA 1
ATOM 1055 C C . VAL A 1 135 ? -1.308 8.218 10.815 1.00 98.81 135 VAL A C 1
ATOM 1057 O O . VAL A 1 135 ? -0.771 7.816 11.846 1.00 98.81 135 VAL A O 1
ATOM 1060 N N . GLY A 1 136 ? -0.864 9.277 10.144 1.00 98.19 136 GLY A N 1
ATOM 1061 C CA . GLY A 1 136 ? 0.293 10.060 10.563 1.00 98.19 136 GLY A CA 1
ATOM 1062 C C . GLY A 1 136 ? 0.483 11.291 9.688 1.00 98.19 136 GLY A C 1
ATOM 1063 O O . GLY A 1 136 ? 0.568 11.185 8.462 1.00 98.19 136 GLY A O 1
ATOM 1064 N N . ALA A 1 137 ? 0.546 12.460 10.316 1.00 97.44 137 ALA A N 1
ATOM 1065 C CA . ALA A 1 137 ? 0.773 13.732 9.646 1.00 97.44 137 ALA A CA 1
ATOM 1066 C C . ALA A 1 137 ? 2.265 13.944 9.322 1.00 97.44 137 ALA A C 1
ATOM 1068 O O . ALA A 1 137 ? 3.135 13.387 9.994 1.00 97.44 137 ALA A O 1
ATOM 1069 N N . PRO A 1 138 ? 2.593 14.779 8.325 1.00 96.19 138 PRO A N 1
ATOM 1070 C CA . PRO A 1 138 ? 3.956 15.241 8.123 1.00 96.19 138 PRO A CA 1
ATOM 1071 C C . PRO A 1 138 ? 4.405 16.138 9.287 1.00 96.19 138 PRO A C 1
ATOM 1073 O O . PRO A 1 138 ? 3.613 16.916 9.818 1.00 96.19 138 PRO A O 1
ATOM 1076 N N . THR A 1 139 ? 5.683 16.087 9.658 1.00 96.06 139 THR A N 1
ATOM 1077 C CA . THR A 1 139 ? 6.263 16.914 10.738 1.00 96.06 139 THR A CA 1
ATOM 1078 C C . THR A 1 139 ? 6.691 18.309 10.274 1.00 96.06 139 THR A C 1
ATOM 1080 O O . THR A 1 139 ? 7.209 19.098 11.063 1.00 96.06 139 THR A O 1
ATOM 1083 N N . GLY A 1 140 ? 6.469 18.638 9.000 1.00 92.19 140 GLY A N 1
ATOM 1084 C CA . GLY A 1 140 ? 6.796 19.931 8.410 1.00 92.19 140 GLY A CA 1
ATOM 1085 C C . GLY A 1 140 ? 6.123 20.147 7.055 1.00 92.19 140 GLY A C 1
ATOM 1086 O O . GLY A 1 140 ? 5.321 19.334 6.603 1.00 92.19 140 GLY A O 1
ATOM 1087 N N . THR A 1 141 ? 6.456 21.262 6.403 1.00 89.50 141 THR A N 1
ATOM 1088 C CA . THR A 1 141 ? 5.886 21.667 5.102 1.00 89.50 141 THR A CA 1
ATOM 1089 C C . THR A 1 141 ? 6.907 21.694 3.962 1.00 89.50 141 THR A C 1
ATOM 1091 O O . THR A 1 141 ? 6.526 21.865 2.806 1.00 89.50 141 THR A O 1
ATOM 1094 N N . ALA A 1 142 ? 8.198 21.542 4.271 1.00 89.25 142 ALA A N 1
ATOM 1095 C CA . ALA A 1 142 ? 9.253 21.454 3.267 1.00 89.25 142 ALA A CA 1
ATOM 1096 C C . ALA A 1 142 ? 9.134 20.144 2.467 1.00 89.25 142 ALA A C 1
ATOM 1098 O O . ALA A 1 142 ? 8.634 19.172 3.018 1.00 89.25 142 ALA A O 1
ATOM 1099 N N . PRO A 1 143 ? 9.611 20.074 1.211 1.00 84.88 143 PRO A N 1
ATOM 1100 C CA . PRO A 1 143 ? 9.700 18.810 0.482 1.00 84.88 143 PRO A CA 1
ATOM 1101 C C . PRO A 1 143 ? 10.539 17.771 1.238 1.00 84.88 143 PRO A C 1
ATOM 1103 O O . PRO A 1 143 ? 11.531 18.134 1.867 1.00 84.88 143 PRO A O 1
ATOM 1106 N N . ASN A 1 144 ? 10.178 16.488 1.125 1.00 88.00 144 ASN A N 1
ATOM 1107 C CA . ASN A 1 144 ? 10.835 15.379 1.837 1.00 88.00 144 ASN A CA 1
ATOM 1108 C C . ASN A 1 144 ? 10.906 15.599 3.358 1.00 88.00 144 ASN A C 1
ATOM 1110 O O . ASN A 1 144 ? 11.894 15.287 4.013 1.00 88.00 144 ASN A O 1
ATOM 1114 N N . GLN A 1 145 ? 9.847 16.162 3.928 1.00 92.19 145 GLN A N 1
ATOM 1115 C CA . GLN A 1 145 ? 9.650 16.238 5.364 1.00 92.19 145 GLN A CA 1
ATOM 1116 C C . GLN A 1 145 ? 9.445 14.848 5.982 1.00 92.19 145 GLN A C 1
ATOM 1118 O O . GLN A 1 145 ? 8.916 13.945 5.332 1.00 92.19 145 GLN A O 1
ATOM 1123 N N . GLY A 1 146 ? 9.779 14.711 7.264 1.00 96.69 146 GLY A N 1
ATOM 1124 C CA . GLY A 1 146 ? 9.438 13.522 8.039 1.00 96.69 146 GLY A CA 1
ATOM 1125 C C . GLY A 1 146 ? 7.933 13.377 8.280 1.00 96.69 146 GLY A C 1
ATOM 1126 O O . GLY A 1 146 ? 7.137 14.280 8.003 1.00 96.69 146 GLY A O 1
ATOM 1127 N N . TYR A 1 147 ? 7.557 12.239 8.851 1.00 97.75 147 TYR A N 1
ATOM 1128 C CA . TYR A 1 147 ? 6.206 11.957 9.330 1.00 97.75 147 TYR A CA 1
ATOM 1129 C C . TYR A 1 147 ? 6.218 11.747 10.840 1.00 97.75 147 TYR A C 1
ATOM 1131 O O . TYR A 1 147 ? 7.260 11.454 11.431 1.00 97.75 147 TYR A O 1
ATOM 1139 N N . GLU A 1 148 ? 5.057 11.912 11.469 1.00 97.81 148 GLU A N 1
ATOM 1140 C CA . GLU A 1 148 ? 4.846 11.476 12.845 1.00 97.81 148 GLU A CA 1
ATOM 1141 C C . GLU A 1 148 ? 5.334 10.029 13.006 1.00 97.81 148 GLU A C 1
ATOM 1143 O O . GLU A 1 148 ? 5.079 9.169 12.155 1.00 97.81 148 GLU A O 1
ATOM 1148 N N . THR A 1 149 ? 6.045 9.765 14.101 1.00 98.44 149 THR A N 1
ATOM 1149 C CA . THR A 1 149 ? 6.497 8.415 14.432 1.00 98.44 149 THR A CA 1
ATOM 1150 C C . THR A 1 149 ? 5.292 7.493 14.587 1.00 98.44 149 THR A C 1
ATOM 1152 O O . THR A 1 149 ? 4.367 7.803 15.338 1.00 98.44 149 THR A O 1
ATOM 1155 N N . VAL A 1 150 ? 5.324 6.348 13.906 1.00 98.62 150 VAL A N 1
ATOM 1156 C CA . VAL A 1 150 ? 4.293 5.310 14.005 1.00 98.62 150 VAL A CA 1
ATOM 1157 C C . VAL A 1 150 ? 4.239 4.789 15.442 1.00 98.62 150 VAL A C 1
ATOM 1159 O O . VAL A 1 150 ? 5.273 4.447 16.027 1.00 98.62 150 VAL A O 1
ATOM 1162 N N . THR A 1 151 ? 3.040 4.740 16.020 1.00 98.81 151 THR A N 1
ATOM 1163 C CA . THR A 1 151 ? 2.841 4.349 17.422 1.00 98.81 151 THR A CA 1
ATOM 1164 C C . THR A 1 151 ? 3.128 2.861 17.650 1.00 98.81 151 THR A C 1
ATOM 1166 O O . THR A 1 151 ? 3.258 2.064 16.713 1.00 98.81 151 THR A O 1
ATOM 1169 N N . ALA A 1 152 ? 3.244 2.458 18.918 1.00 98.81 152 ALA A N 1
ATOM 1170 C CA . ALA A 1 152 ? 3.428 1.051 19.266 1.00 98.81 152 ALA A CA 1
ATOM 1171 C C . ALA A 1 152 ? 2.195 0.218 18.877 1.00 98.81 152 ALA A C 1
ATOM 1173 O O . ALA A 1 152 ? 2.331 -0.885 18.351 1.00 98.81 152 ALA A O 1
ATOM 1174 N N . GLU A 1 153 ? 1.003 0.776 19.071 1.00 98.88 153 GLU A N 1
ATOM 1175 C CA . GLU A 1 153 ? -0.288 0.172 18.755 1.00 98.88 153 GLU A CA 1
ATOM 1176 C C . GLU A 1 153 ? -0.476 0.013 17.242 1.00 98.88 153 GLU A C 1
ATOM 1178 O O . GLU A 1 153 ? -0.931 -1.037 16.776 1.00 98.88 153 GLU A O 1
ATOM 1183 N N . GLN A 1 154 ? -0.056 1.016 16.464 1.00 98.88 154 GLN A N 1
ATOM 1184 C CA . GLN A 1 154 ? -0.018 0.929 15.008 1.00 98.88 154 GLN A CA 1
ATOM 1185 C C . GLN A 1 154 ? 0.925 -0.176 14.539 1.00 98.88 154 GLN A C 1
ATOM 1187 O O . GLN A 1 154 ? 0.521 -1.006 13.731 1.00 98.88 154 GLN A O 1
ATOM 1192 N N . ASN A 1 155 ? 2.155 -0.227 15.060 1.00 98.94 155 ASN A N 1
ATOM 1193 C CA . ASN A 1 155 ? 3.124 -1.260 14.684 1.00 98.94 155 ASN A CA 1
ATOM 1194 C C . ASN A 1 155 ? 2.655 -2.669 15.080 1.00 98.94 155 ASN A C 1
ATOM 1196 O O . ASN A 1 155 ? 2.812 -3.604 14.300 1.00 98.94 155 ASN A O 1
ATOM 1200 N N . ALA A 1 156 ? 2.028 -2.836 16.248 1.00 98.88 156 ALA A N 1
ATOM 1201 C CA . ALA A 1 156 ? 1.457 -4.120 16.655 1.00 98.88 156 ALA A CA 1
ATOM 1202 C C . ALA A 1 156 ? 0.341 -4.580 15.698 1.00 98.88 156 ALA A C 1
ATOM 1204 O O . ALA A 1 156 ? 0.291 -5.745 15.297 1.00 98.88 156 ALA A O 1
ATOM 1205 N N . SER A 1 157 ? -0.529 -3.651 15.301 1.00 98.94 157 SER A N 1
ATOM 1206 C CA . SER A 1 157 ? -1.647 -3.917 14.390 1.00 98.94 157 SER A CA 1
ATOM 1207 C C . SER A 1 157 ? -1.174 -4.163 12.960 1.00 98.94 157 SER A C 1
ATOM 1209 O O . SER A 1 157 ? -1.681 -5.059 12.288 1.00 98.94 157 SER A O 1
ATOM 1211 N N . LEU A 1 158 ? -0.153 -3.427 12.520 1.00 98.94 158 LEU A N 1
ATOM 1212 C CA . LEU A 1 158 ? 0.495 -3.603 11.227 1.00 98.94 158 LEU A CA 1
ATOM 1213 C C . LEU A 1 158 ? 1.191 -4.963 11.133 1.00 98.94 158 LEU A C 1
ATOM 1215 O O . LEU A 1 158 ? 0.962 -5.674 10.161 1.00 98.94 158 LEU A O 1
ATOM 1219 N N . ALA A 1 159 ? 1.984 -5.347 12.138 1.00 98.88 159 ALA A N 1
ATOM 1220 C CA . ALA A 1 159 ? 2.658 -6.646 12.181 1.00 98.88 159 ALA A CA 1
ATOM 1221 C C . ALA A 1 159 ? 1.655 -7.803 12.083 1.00 98.88 159 ALA A C 1
ATOM 1223 O O . ALA A 1 159 ? 1.817 -8.721 11.276 1.00 98.88 159 ALA A O 1
ATOM 1224 N N . TRP A 1 160 ? 0.568 -7.727 12.860 1.00 98.81 160 TRP A N 1
ATOM 1225 C CA . TRP A 1 160 ? -0.514 -8.704 12.786 1.00 98.81 160 TRP A CA 1
ATOM 1226 C C . TRP A 1 160 ? -1.162 -8.730 11.395 1.00 98.81 160 TRP A C 1
ATOM 1228 O O . TRP A 1 160 ? -1.270 -9.796 10.793 1.00 98.81 160 TRP A O 1
ATOM 1238 N N . LEU A 1 161 ? -1.551 -7.571 10.857 1.00 98.88 161 LEU A N 1
ATOM 1239 C CA . LEU A 1 161 ? -2.251 -7.495 9.576 1.00 98.88 161 LEU A CA 1
ATOM 1240 C C . LEU A 1 161 ? -1.376 -7.984 8.416 1.00 98.88 161 LEU A C 1
ATOM 1242 O O . LEU A 1 161 ? -1.851 -8.747 7.577 1.00 98.88 161 LEU A O 1
ATOM 1246 N N . VAL A 1 162 ? -0.099 -7.591 8.381 1.00 98.88 162 VAL A N 1
ATOM 1247 C CA . VAL A 1 162 ? 0.861 -8.056 7.373 1.00 98.88 162 VAL A CA 1
ATOM 1248 C C . VAL A 1 162 ? 0.993 -9.572 7.438 1.00 98.88 162 VAL A C 1
ATOM 1250 O O . VAL A 1 162 ? 0.850 -10.210 6.399 1.00 98.88 162 VAL A O 1
ATOM 1253 N N . LYS A 1 163 ? 1.179 -10.161 8.627 1.00 98.75 163 LYS A N 1
ATOM 1254 C CA . LYS A 1 163 ? 1.238 -11.621 8.796 1.00 98.75 163 LYS A CA 1
ATOM 1255 C C . LYS A 1 163 ? -0.018 -12.313 8.255 1.00 98.75 163 LYS A C 1
ATOM 1257 O O . LYS A 1 163 ? 0.078 -13.279 7.504 1.00 98.75 163 LYS A O 1
ATOM 1262 N N . GLU A 1 164 ? -1.204 -11.834 8.621 1.00 98.69 164 GLU A N 1
ATOM 1263 C CA . GLU A 1 164 ? -2.455 -12.471 8.200 1.00 98.69 164 GLU A CA 1
ATOM 1264 C C . GLU A 1 164 ? -2.685 -12.367 6.686 1.00 98.69 164 GLU A C 1
ATOM 1266 O O . GLU A 1 164 ? -3.204 -13.300 6.069 1.00 98.69 164 GLU A O 1
ATOM 1271 N N . LEU A 1 165 ? -2.299 -11.244 6.073 1.00 98.69 165 LEU A N 1
ATOM 1272 C CA . LEU A 1 165 ? -2.398 -11.042 4.629 1.00 98.69 165 LEU A CA 1
ATOM 1273 C C . LEU A 1 165 ? -1.369 -11.883 3.867 1.00 98.69 165 LEU A C 1
ATOM 1275 O O . LEU A 1 165 ? -1.728 -12.504 2.864 1.00 98.69 165 LEU A O 1
ATOM 1279 N N . THR A 1 166 ? -0.119 -11.949 4.334 1.00 98.62 166 THR A N 1
ATOM 1280 C CA . THR A 1 166 ? 0.914 -12.771 3.690 1.00 98.62 166 THR A CA 1
ATOM 1281 C C . THR A 1 166 ? 0.559 -14.250 3.735 1.00 98.62 166 THR A C 1
ATOM 1283 O O . THR A 1 166 ? 0.609 -14.913 2.699 1.00 98.62 166 THR A O 1
ATOM 1286 N N . GLU A 1 167 ? 0.084 -14.753 4.875 1.00 98.19 167 GLU A N 1
ATOM 1287 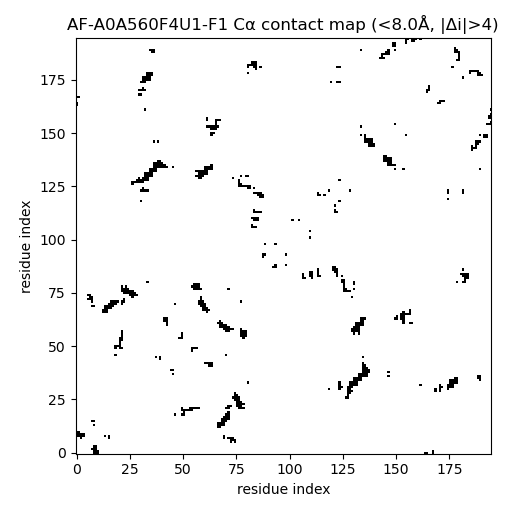C CA . GLU A 1 167 ? -0.405 -16.130 5.003 1.00 98.19 167 GLU A CA 1
ATOM 1288 C C . GLU A 1 167 ? -1.630 -16.393 4.119 1.00 98.19 167 GLU A C 1
ATOM 1290 O O . GLU A 1 167 ? -1.707 -17.428 3.454 1.00 98.19 167 GLU A O 1
ATOM 1295 N N . LYS A 1 168 ? -2.588 -15.457 4.067 1.00 98.00 168 LYS A N 1
ATOM 1296 C CA . LYS A 1 168 ? -3.821 -15.637 3.290 1.00 98.00 168 LYS A CA 1
ATOM 1297 C C . LYS A 1 168 ? -3.578 -15.675 1.782 1.00 98.00 168 LYS A C 1
ATOM 1299 O O . LYS A 1 168 ? -4.240 -16.450 1.089 1.00 98.00 168 LYS A O 1
ATOM 1304 N N . PHE A 1 169 ? -2.702 -14.809 1.281 1.00 97.75 169 PHE A N 1
ATOM 1305 C CA . PHE A 1 169 ? -2.477 -14.631 -0.155 1.00 97.75 169 PHE A CA 1
ATOM 1306 C C . PHE A 1 169 ? -1.207 -15.318 -0.664 1.00 97.75 169 PHE A C 1
ATOM 1308 O O . PHE A 1 169 ? -0.961 -15.309 -1.866 1.00 97.75 169 PHE A O 1
ATOM 1315 N N . GLY A 1 170 ? -0.413 -15.929 0.221 1.00 97.88 170 GLY A N 1
ATOM 1316 C CA . GLY A 1 170 ? 0.869 -16.528 -0.147 1.00 97.88 170 GLY A CA 1
ATOM 1317 C C . GLY A 1 170 ? 1.906 -15.491 -0.589 1.00 97.88 170 GLY A C 1
ATOM 1318 O O . GLY A 1 170 ? 2.805 -15.817 -1.361 1.00 97.88 170 GLY A O 1
ATOM 1319 N N . VAL A 1 171 ? 1.778 -14.243 -0.129 1.00 98.25 171 VAL A N 1
ATOM 1320 C CA . VAL A 1 171 ? 2.737 -13.171 -0.423 1.00 98.25 171 VAL A CA 1
ATOM 1321 C C . VAL A 1 171 ? 3.961 -13.368 0.472 1.00 98.25 171 VAL A C 1
ATOM 1323 O O . VAL A 1 171 ? 3.813 -13.369 1.692 1.00 98.25 171 VAL A O 1
ATOM 1326 N N . PRO A 1 172 ? 5.177 -13.526 -0.070 1.00 98.25 172 PRO A N 1
ATOM 1327 C CA . PRO A 1 172 ? 6.363 -13.647 0.767 1.00 98.25 172 PRO A CA 1
ATOM 1328 C C . PRO A 1 172 ? 6.681 -12.306 1.441 1.00 98.25 172 PRO A C 1
ATOM 1330 O O . PRO A 1 172 ? 6.453 -11.240 0.874 1.00 98.25 172 PRO A O 1
ATOM 1333 N N . MET A 1 173 ? 7.292 -12.341 2.629 1.00 98.31 173 MET A N 1
ATOM 1334 C CA . MET A 1 173 ? 7.686 -11.119 3.355 1.00 98.31 173 MET A CA 1
ATOM 1335 C C . MET A 1 173 ? 8.664 -10.229 2.569 1.00 98.31 173 MET A C 1
ATOM 1337 O O . MET A 1 173 ? 8.756 -9.035 2.834 1.00 98.31 173 MET A O 1
ATOM 1341 N N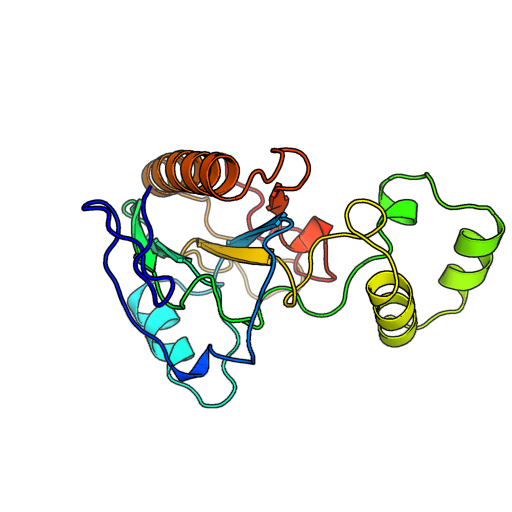 . THR A 1 174 ? 9.369 -10.788 1.579 1.00 98.00 174 THR A N 1
ATOM 1342 C CA . THR A 1 174 ? 10.220 -10.041 0.640 1.00 98.00 174 THR A CA 1
ATOM 1343 C C . THR A 1 174 ? 9.434 -9.159 -0.330 1.00 98.00 174 THR A C 1
ATOM 1345 O O . THR A 1 174 ? 10.039 -8.314 -0.978 1.00 98.00 174 THR A O 1
ATOM 1348 N N . GLU A 1 175 ? 8.112 -9.338 -0.429 1.00 98.69 175 GLU A N 1
ATOM 1349 C CA . GLU A 1 175 ? 7.197 -8.536 -1.252 1.00 98.69 175 GLU A CA 1
ATOM 1350 C C . GLU A 1 175 ? 6.293 -7.620 -0.402 1.00 98.69 175 GLU A C 1
ATOM 1352 O O . GLU A 1 175 ? 5.200 -7.221 -0.817 1.00 98.69 175 GLU A O 1
ATOM 1357 N N . VAL A 1 176 ? 6.763 -7.270 0.801 1.00 98.88 176 VAL A N 1
ATOM 1358 C CA . VAL A 1 176 ? 6.176 -6.231 1.653 1.00 98.88 176 VAL A CA 1
ATOM 1359 C C . VAL A 1 176 ? 7.111 -5.026 1.660 1.00 98.88 176 VAL A C 1
ATOM 1361 O O . VAL A 1 176 ? 8.247 -5.106 2.131 1.00 98.88 176 VAL A O 1
ATOM 1364 N N . PHE A 1 177 ? 6.642 -3.894 1.143 1.00 98.75 177 PHE A N 1
ATOM 1365 C CA . PHE A 1 177 ? 7.477 -2.715 0.931 1.00 98.75 177 PHE A CA 1
ATOM 1366 C C . PHE A 1 177 ? 6.892 -1.469 1.580 1.00 98.75 177 PHE A C 1
ATOM 1368 O O . PHE A 1 177 ? 5.680 -1.277 1.624 1.00 98.75 177 PHE A O 1
ATOM 1375 N N . ARG A 1 178 ? 7.768 -0.550 1.993 1.00 98.69 178 ARG A N 1
ATOM 1376 C CA . ARG A 1 178 ? 7.367 0.847 2.201 1.00 98.69 178 ARG A CA 1
ATOM 1377 C C . ARG A 1 178 ? 7.133 1.500 0.846 1.00 98.69 178 ARG A C 1
ATOM 1379 O O . ARG A 1 178 ? 7.864 1.231 -0.112 1.00 98.69 178 ARG A O 1
ATOM 1386 N N . HIS A 1 179 ? 6.175 2.408 0.778 1.00 98.31 179 HIS A N 1
ATOM 1387 C CA . HIS A 1 179 ? 5.825 3.112 -0.449 1.00 98.31 179 HIS A CA 1
ATOM 1388 C C . HIS A 1 179 ? 7.011 3.769 -1.193 1.00 98.31 179 HIS A C 1
ATOM 1390 O O . HIS A 1 179 ? 7.093 3.625 -2.421 1.00 98.31 179 HIS A O 1
ATOM 1396 N N . PRO A 1 180 ? 7.994 4.397 -0.514 1.00 97.81 180 PRO A N 1
ATOM 1397 C CA . PRO A 1 180 ? 9.129 5.013 -1.202 1.00 97.81 180 PRO A CA 1
ATOM 1398 C C . PRO A 1 180 ? 10.085 4.003 -1.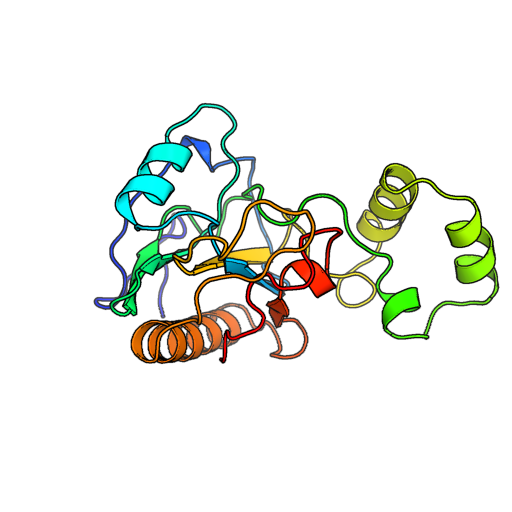839 1.00 97.81 180 PRO A C 1
ATOM 1400 O O . PRO A 1 180 ? 10.856 4.382 -2.720 1.00 97.81 180 PRO A O 1
ATOM 1403 N N . ALA A 1 181 ? 10.052 2.725 -1.450 1.00 97.75 181 ALA A N 1
ATOM 1404 C CA . ALA A 1 181 ? 10.858 1.695 -2.104 1.00 97.75 181 ALA A CA 1
ATOM 1405 C C . ALA A 1 181 ? 10.342 1.401 -3.523 1.00 97.75 181 ALA A C 1
ATOM 1407 O O . ALA A 1 181 ? 11.136 1.261 -4.453 1.00 97.75 181 ALA A O 1
ATOM 1408 N N . VAL A 1 182 ? 9.017 1.386 -3.702 1.00 98.00 182 VAL A N 1
ATOM 1409 C CA . VAL A 1 182 ? 8.371 0.958 -4.954 1.00 98.00 182 VAL A CA 1
ATOM 1410 C C . VAL A 1 182 ? 8.075 2.101 -5.923 1.00 98.00 182 VAL A C 1
ATOM 1412 O O . VAL A 1 182 ? 8.017 1.885 -7.131 1.00 98.00 182 VAL A O 1
ATOM 1415 N N . SER A 1 183 ? 7.903 3.326 -5.419 1.00 97.56 183 SER A N 1
ATOM 1416 C CA . SER A 1 183 ? 7.438 4.487 -6.188 1.00 97.56 183 SER A CA 1
ATOM 1417 C C . SER A 1 183 ? 8.188 5.762 -5.789 1.00 97.56 183 SER A C 1
ATOM 1419 O O . SER A 1 183 ? 8.914 5.813 -4.794 1.00 97.56 183 SER A O 1
ATOM 1421 N N . ARG A 1 184 ? 8.077 6.818 -6.600 1.00 93.94 184 ARG A N 1
ATOM 1422 C CA . ARG A 1 184 ? 8.690 8.133 -6.324 1.00 93.94 184 ARG A CA 1
ATOM 1423 C C . ARG A 1 184 ? 7.798 8.926 -5.377 1.00 93.94 184 ARG A C 1
ATOM 1425 O O . ARG A 1 184 ? 6.897 9.641 -5.812 1.00 93.94 184 ARG A O 1
ATOM 1432 N N . LYS A 1 185 ? 8.047 8.745 -4.086 1.00 94.38 185 LYS A N 1
ATOM 1433 C CA . LYS A 1 185 ? 7.286 9.323 -2.975 1.00 94.38 185 LYS A CA 1
ATOM 1434 C C . LYS A 1 185 ? 8.231 9.973 -1.975 1.00 94.38 185 LYS A C 1
ATOM 1436 O O . LYS A 1 185 ? 9.442 9.950 -2.188 1.00 94.38 185 LYS A O 1
ATOM 1441 N N . ASN A 1 186 ? 7.669 10.582 -0.934 1.00 95.38 186 ASN A N 1
ATOM 1442 C CA . ASN A 1 186 ? 8.467 11.161 0.138 1.00 95.38 186 ASN A CA 1
ATOM 1443 C C . ASN A 1 186 ? 9.305 10.053 0.788 1.00 95.38 186 ASN A C 1
ATOM 1445 O O . ASN A 1 186 ? 8.754 9.048 1.216 1.00 95.38 186 ASN A O 1
ATOM 1449 N N . GLU A 1 187 ? 10.621 10.233 0.844 1.00 96.00 187 GLU A N 1
ATOM 1450 C CA . GLU A 1 187 ? 11.574 9.232 1.334 1.00 96.00 187 GLU A CA 1
ATOM 1451 C C . GLU A 1 187 ? 11.298 8.763 2.771 1.00 96.00 187 GLU A C 1
ATOM 1453 O O . GLU A 1 187 ? 11.539 7.599 3.085 1.00 96.00 187 GLU A O 1
ATOM 1458 N N . HIS A 1 188 ? 10.714 9.629 3.602 1.00 97.00 188 HIS A N 1
ATOM 1459 C CA . HIS A 1 188 ? 10.419 9.353 5.010 1.00 97.00 188 HIS A CA 1
ATOM 1460 C C . HIS A 1 188 ? 9.028 8.743 5.249 1.00 97.00 188 HIS A C 1
ATOM 1462 O O . HIS A 1 188 ? 8.647 8.486 6.394 1.00 97.00 188 HIS A O 1
ATOM 1468 N N . GLU A 1 189 ? 8.236 8.509 4.197 1.00 97.12 189 GLU A N 1
ATOM 1469 C CA . GLU A 1 189 ? 6.918 7.884 4.331 1.00 97.12 189 GLU A CA 1
ATOM 1470 C C . GLU A 1 189 ? 7.049 6.450 4.876 1.00 97.12 189 GLU A C 1
ATOM 1472 O O . GLU A 1 189 ? 7.734 5.603 4.294 1.00 97.12 189 GLU A O 1
ATOM 1477 N N . ALA A 1 190 ? 6.359 6.175 5.989 1.00 97.56 190 ALA A N 1
ATOM 1478 C CA . ALA A 1 190 ? 6.371 4.892 6.696 1.00 97.56 190 ALA A CA 1
ATOM 1479 C C . ALA A 1 190 ? 7.759 4.453 7.209 1.00 97.56 190 ALA A C 1
ATOM 1481 O O . ALA A 1 190 ? 7.960 3.277 7.526 1.00 97.56 190 ALA A O 1
ATOM 1482 N N . GLU A 1 191 ? 8.723 5.371 7.336 1.00 97.88 191 GLU A N 1
ATOM 1483 C CA . GLU A 1 191 ? 10.098 5.059 7.754 1.00 97.88 191 GLU A CA 1
ATOM 1484 C C . GLU A 1 191 ? 10.150 4.378 9.133 1.00 97.88 191 GLU A C 1
ATOM 1486 O O . GLU A 1 191 ? 10.867 3.396 9.323 1.00 97.88 191 GLU A O 1
ATOM 1491 N N . SER A 1 192 ? 9.320 4.838 10.075 1.00 98.38 192 SER A N 1
ATOM 1492 C CA . SER A 1 192 ? 9.248 4.286 11.435 1.00 98.38 192 SER A CA 1
ATOM 1493 C C . SER A 1 192 ? 8.315 3.075 11.588 1.00 98.38 192 SER A C 1
ATOM 1495 O O . SER A 1 192 ? 8.253 2.499 12.677 1.00 98.38 192 SER A O 1
ATOM 1497 N N . ALA A 1 193 ? 7.626 2.657 10.518 1.00 98.69 193 ALA A N 1
ATOM 1498 C CA . ALA A 1 193 ? 6.745 1.490 10.529 1.00 98.69 193 ALA A CA 1
ATOM 1499 C C . ALA A 1 193 ? 7.538 0.185 10.706 1.00 98.69 193 ALA A C 1
ATOM 1501 O O . ALA A 1 193 ? 8.632 0.033 10.154 1.00 98.69 193 ALA A O 1
ATOM 1502 N N . ARG A 1 194 ? 6.981 -0.772 11.450 1.00 98.50 194 ARG A N 1
ATOM 1503 C CA . ARG A 1 194 ? 7.569 -2.085 11.751 1.00 98.50 194 ARG A CA 1
ATOM 1504 C C . ARG A 1 194 ? 6.492 -3.163 11.661 1.00 98.50 194 ARG A C 1
ATOM 1506 O O . ARG A 1 194 ? 5.398 -2.963 12.184 1.00 98.50 194 ARG A O 1
ATOM 1513 N N . TRP A 1 195 ? 6.822 -4.281 11.020 1.00 98.12 195 TRP A N 1
ATOM 1514 C CA . TRP A 1 195 ? 5.949 -5.439 10.839 1.00 98.12 195 TRP A CA 1
ATOM 1515 C C . TRP A 1 195 ? 6.735 -6.743 10.903 1.00 98.12 195 TRP A C 1
ATOM 1517 O O . TRP A 1 195 ? 7.952 -6.706 10.604 1.00 98.12 195 TRP A O 1
#

Foldseek 3Di:
DDADPQQHDDDPLEAELEQPLQQPAFADAAQFAEEFAQQAQFPVVSSVQSNDHNGADFQWEATLQQRIYGHDGPGGQGHHQPQWDQLCVVVVNDDPVVVVVVVPDDSVVSSVVLVVDDPPNAADHSRHHGYYYYYWHFPDDDALGAIDARHPSNQVNVVVVRVVVCVVRVHDPVNYYYSVSTHPDRPRTCVNHHD

InterPro domains:
  IPR002502 N-acetylmuramoyl-L-alanine amidase domain [PF01510] (28-185)
  IPR002502 N-acetylmuramoyl-L-alanine amidase domain [cd06583] (30-179)
  IPR036505 N-acetylmuramoyl-L-alanine amidase/PGRP domain superfamily [G3DSA:3.40.80.10] (11-194)
  IPR036505 N-acetylmuramoyl-L-alanine amidase/PGRP domain superfamily [SSF55846] (21-185)
  IPR051206 N-acetylmuramoyl-L-alanine amidase 2 [PTHR30417] (14-185)

Secondary structure (DSSP, 8-state):
-EE-TTS-EE-TTEEE---GGG--SB-----EEEEEE-SSSSHHHHHHHTTSTT----SEEE-TT--EEE-S-TTB--SSS-SBP-HHHHTT---HHHHHHHTT--HHHHHHHHTTSPTTTS---TTTEEEEEEP--BS-SSTT--BPPPPHHHHHHHHHHHHHHHHHHT--GGGEEEHHHHBS--TTTTTT---

Sequence (195 aa):
MAFDKDGWAVDPKITVARRPNLAHGRMTTVSGIIVHQTGAPTASSTLNSYLQDGANGAHFLIDKNGDIYQTGSVFWRQWHVGKLKPRCMLEKRCTPVEVKNFAHMTYAEINSYETQKAVPDRYPSNDDSIGIELVGAPTGTAPNQGYETVTAEQNASLAWLVKELTEKFGVPMTEVFRHPAVSRKNEHEAESARW

Solvent-accessible surface area (backbone atoms only — not comparable to full-atom values): 10315 Å² total; per-residue (Å²): 112,50,60,51,99,74,29,45,74,63,46,96,75,47,46,81,50,81,31,76,43,32,61,72,46,83,21,90,53,57,60,20,37,37,35,36,44,64,59,29,84,39,52,69,61,49,62,56,52,28,69,37,86,80,24,60,40,44,30,29,39,29,24,65,81,26,54,34,31,35,26,40,35,77,42,36,16,32,51,65,58,71,56,45,46,63,41,31,66,81,70,72,65,53,52,75,66,54,54,60,52,58,76,74,48,54,65,67,54,43,22,62,55,41,72,74,48,56,81,82,69,20,60,61,39,31,69,23,37,46,32,37,27,34,41,23,26,53,74,56,86,60,86,72,38,49,48,52,75,58,39,73,40,27,27,54,41,42,28,52,50,51,52,37,49,24,68,65,57,70,27,57,77,90,40,54,40,44,43,38,78,40,16,92,54,49,73,38,41,37,63,66,57,51,107

Radius of gyration: 16.41 Å; Cα contacts (8 Å, |Δi|>4): 415; chains: 1; bounding box: 41×38×41 Å